Protein AF-A0A7S0FRG3-F1 (afdb_monomer_lite)

Sequence (211 aa):
ASLVAPQEPLQPSKGQHAHVGFLAKTIDIAVRGYGPFLPFVLFAVQYWYLPYEKLAKQGRIRKSPELPEWCNYCNCWYRFALLLWILMMLARLVLFLAFREYHYYFSDHIFLITSLLGMIIMKLWLPHLVHSEHHADVDIGSSLTIAVGWALVLMLLIESWVTAKYYHTAEADFTAWLCGSLLFGGMGLCFVWRMEPPATDDALLANEQVP

pLDDT: mean 86.87, std 12.06, range [49.91, 98.0]

Secondary structure (DSSP, 8-state):
----PPPPP----TT------HHHHHHHHHHHHHGGGHHHHHHHHHHHHS-HHHHHHTTSS-SS----GGGGGG-SHHHHHHHHHHHHHHHHHHHHHHHGGGTTTS-HHHHHHHHHHHHHHHHHHHHHHHHHT-SS---HHHHHHHHHHHHHHHHHHHHHHHHHHHTS-HHHHHHHHHHHIIIIIHHHHHHHHHHSPPPHHHHHHHHHT--

Radius of gyration: 21.77 Å; chains: 1; bounding box: 68×42×74 Å

Organism: NCBI:txid73915

Structure (mmCIF, N/CA/C/O backbone):
data_AF-A0A7S0FRG3-F1
#
_entry.id   AF-A0A7S0FRG3-F1
#
loop_
_atom_site.group_PDB
_atom_site.id
_atom_site.type_symbol
_atom_site.label_atom_id
_atom_site.label_alt_id
_atom_site.label_comp_id
_atom_site.label_asym_id
_atom_site.label_entity_id
_atom_site.label_seq_id
_atom_site.pdbx_PDB_ins_code
_atom_site.Cartn_x
_atom_site.Cartn_y
_atom_site.Cartn_z
_atom_site.occupancy
_atom_site.B_iso_or_equiv
_atom_site.auth_seq_id
_atom_site.auth_comp_id
_atom_site.auth_asym_id
_atom_site.auth_atom_id
_atom_site.pdbx_PDB_model_num
ATOM 1 N N . ALA A 1 1 ? 11.027 -7.401 -52.236 1.00 66.25 1 ALA A N 1
ATOM 2 C CA . ALA A 1 1 ? 10.729 -7.310 -50.796 1.00 66.25 1 ALA A CA 1
ATOM 3 C C . ALA A 1 1 ? 12.038 -7.019 -50.076 1.00 66.25 1 ALA A C 1
ATOM 5 O O . ALA A 1 1 ? 12.897 -7.891 -50.051 1.00 66.25 1 ALA A O 1
ATOM 6 N N . SER A 1 2 ? 12.253 -5.783 -49.615 1.00 60.81 2 SER A N 1
ATOM 7 C CA . SER A 1 2 ? 13.448 -5.454 -48.828 1.00 60.81 2 SER A CA 1
ATOM 8 C C . SER A 1 2 ? 13.307 -6.065 -47.443 1.00 60.81 2 SER A C 1
ATOM 10 O O . SER A 1 2 ? 12.374 -5.734 -46.716 1.00 60.81 2 SER A O 1
ATOM 12 N N . LEU A 1 3 ? 14.227 -6.964 -47.101 1.00 62.59 3 LEU A N 1
ATOM 13 C CA . LEU A 1 3 ? 14.427 -7.449 -45.742 1.00 62.59 3 LEU A CA 1
ATOM 14 C C . LEU A 1 3 ? 14.895 -6.260 -44.897 1.00 62.59 3 LEU A C 1
ATOM 16 O O . LEU A 1 3 ? 16.034 -5.816 -45.019 1.00 62.59 3 LEU A O 1
ATOM 20 N N . VAL A 1 4 ? 13.990 -5.704 -44.091 1.00 71.75 4 VAL A N 1
ATOM 21 C CA . VAL A 1 4 ? 14.348 -4.733 -43.056 1.00 71.75 4 VAL A CA 1
ATOM 22 C C . VAL A 1 4 ? 15.217 -5.486 -42.058 1.00 71.75 4 VAL A C 1
ATOM 24 O O . VAL A 1 4 ? 14.752 -6.431 -41.421 1.00 71.75 4 VAL A O 1
ATOM 27 N N . ALA A 1 5 ? 16.498 -5.127 -41.991 1.00 71.31 5 ALA A N 1
ATOM 28 C CA . ALA A 1 5 ? 17.412 -5.716 -41.027 1.00 71.31 5 ALA A CA 1
ATOM 29 C C . ALA A 1 5 ? 16.851 -5.494 -39.610 1.00 71.31 5 ALA A C 1
ATOM 31 O O . ALA A 1 5 ? 16.372 -4.389 -39.328 1.00 71.31 5 ALA A O 1
ATOM 32 N N . PRO A 1 6 ? 16.874 -6.513 -38.733 1.00 70.75 6 PRO A N 1
ATOM 33 C CA . PRO A 1 6 ? 16.457 -6.344 -37.350 1.00 70.75 6 PRO A CA 1
ATOM 34 C C . PRO A 1 6 ? 17.288 -5.214 -36.738 1.00 70.75 6 PRO A C 1
ATOM 36 O O . PRO A 1 6 ? 18.518 -5.278 -36.746 1.00 70.75 6 PRO A O 1
ATOM 39 N N . GLN A 1 7 ? 16.622 -4.151 -36.279 1.00 73.31 7 GLN A N 1
ATOM 40 C CA . GLN A 1 7 ? 17.299 -3.073 -35.569 1.00 73.31 7 GLN A CA 1
ATOM 41 C C . GLN A 1 7 ? 17.956 -3.682 -34.334 1.00 73.31 7 GLN A C 1
ATOM 43 O O . GLN A 1 7 ? 17.270 -4.288 -33.508 1.00 73.31 7 GLN A O 1
ATOM 48 N N . GLU A 1 8 ? 19.283 -3.559 -34.233 1.00 71.62 8 GLU A N 1
ATOM 49 C CA . GLU A 1 8 ? 19.979 -3.930 -33.008 1.00 71.62 8 GLU A CA 1
ATOM 50 C C . GLU A 1 8 ? 19.330 -3.163 -31.849 1.00 71.62 8 GLU A C 1
ATOM 52 O O . GLU A 1 8 ? 19.144 -1.944 -31.957 1.00 71.62 8 GLU A O 1
ATOM 57 N N . PRO A 1 9 ? 18.940 -3.852 -30.761 1.00 67.31 9 PRO A N 1
ATOM 58 C CA . PRO A 1 9 ? 18.366 -3.183 -29.609 1.00 67.31 9 PRO A CA 1
ATOM 59 C C . PRO A 1 9 ? 19.362 -2.124 -29.147 1.00 67.31 9 PRO A C 1
ATOM 61 O O . PRO A 1 9 ? 20.530 -2.449 -28.915 1.00 67.31 9 PRO A O 1
ATOM 64 N N . LEU A 1 10 ? 18.907 -0.866 -29.060 1.00 66.38 10 LEU A N 1
ATOM 65 C CA . LEU A 1 10 ? 19.704 0.255 -28.568 1.00 66.38 10 LEU A CA 1
ATOM 66 C C . LEU A 1 10 ? 20.398 -0.190 -27.280 1.00 66.38 10 LEU A C 1
ATOM 68 O O . LEU A 1 10 ? 19.750 -0.335 -26.241 1.00 66.38 10 LEU A O 1
ATOM 72 N N . GLN A 1 11 ? 21.707 -0.444 -27.346 1.00 62.94 11 GLN A N 1
ATOM 73 C CA . GLN A 1 11 ? 22.448 -0.743 -26.135 1.00 62.94 11 GLN A CA 1
ATOM 74 C C . GLN A 1 11 ? 22.405 0.518 -25.273 1.00 62.94 11 GLN A C 1
ATOM 76 O O . GLN A 1 11 ? 22.799 1.587 -25.754 1.00 62.94 11 GLN A O 1
ATOM 81 N N . PRO A 1 12 ? 21.923 0.432 -24.022 1.00 57.81 12 PRO A N 1
ATOM 82 C CA . PRO A 1 12 ? 21.923 1.580 -23.136 1.00 57.81 12 PRO A CA 1
ATOM 83 C C . PRO A 1 12 ? 23.360 2.093 -23.027 1.00 57.81 12 PRO A C 1
ATOM 85 O O . PRO A 1 12 ? 24.282 1.328 -22.736 1.00 57.81 12 PRO A O 1
ATOM 88 N N . SER A 1 13 ? 23.543 3.383 -23.327 1.00 56.72 13 SER A N 1
ATOM 89 C CA . SER A 1 13 ? 24.814 4.104 -23.226 1.00 56.72 13 SER A CA 1
ATOM 90 C C . SER A 1 13 ? 25.487 3.776 -21.891 1.00 56.72 13 SER A C 1
ATOM 92 O O . SER A 1 13 ? 25.087 4.263 -20.835 1.00 56.72 13 SER A O 1
ATOM 94 N N . LYS A 1 14 ? 26.513 2.920 -21.935 1.00 53.22 14 LYS A N 1
ATOM 95 C CA . LYS A 1 14 ? 27.201 2.337 -20.769 1.00 53.22 14 LYS A CA 1
ATOM 96 C C . LYS A 1 14 ? 27.952 3.345 -19.881 1.00 53.22 14 LYS A C 1
ATOM 98 O O . LYS A 1 14 ? 2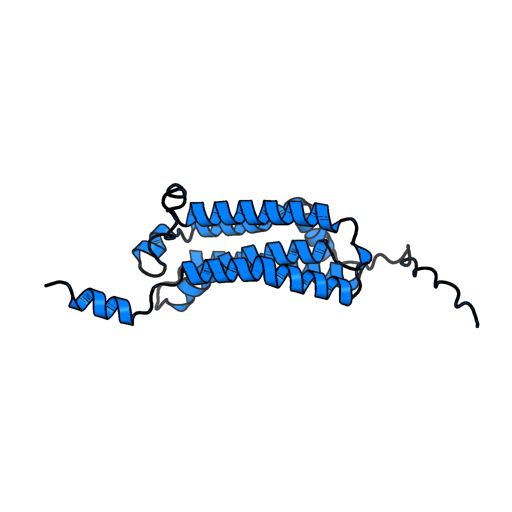8.678 2.925 -18.988 1.00 53.22 14 LYS A O 1
ATOM 103 N N . GLY A 1 15 ? 27.828 4.653 -20.108 1.00 50.44 15 GLY A N 1
ATOM 104 C CA . GLY A 1 15 ? 28.718 5.654 -19.507 1.00 50.44 15 GLY A CA 1
ATOM 105 C C . GLY A 1 15 ? 28.054 6.827 -18.795 1.00 50.44 15 GLY A C 1
ATOM 106 O O . GLY A 1 15 ? 28.747 7.566 -18.105 1.00 50.44 15 GLY A O 1
ATOM 107 N N . GLN A 1 16 ? 26.741 7.020 -18.919 1.00 52.75 16 GLN A N 1
ATOM 108 C CA . GLN A 1 16 ? 26.047 8.107 -18.228 1.00 52.75 16 GLN A CA 1
ATOM 109 C C . GLN A 1 16 ? 25.095 7.527 -17.192 1.00 52.75 16 GLN A C 1
ATOM 111 O O . GLN A 1 16 ? 23.877 7.577 -17.336 1.00 52.75 16 GLN A O 1
ATOM 116 N N . HIS A 1 17 ? 25.663 7.004 -16.102 1.00 56.50 17 HIS A N 1
ATOM 117 C CA . HIS A 1 17 ? 24.923 7.014 -14.849 1.00 56.50 17 HIS A CA 1
ATOM 118 C C . HIS A 1 17 ? 24.622 8.483 -14.566 1.00 56.50 17 HIS A C 1
ATOM 120 O O . HIS A 1 17 ? 25.516 9.239 -14.182 1.00 56.50 17 HIS A O 1
ATOM 126 N N . ALA A 1 18 ? 23.387 8.904 -14.856 1.00 60.94 18 ALA A N 1
ATOM 127 C CA . ALA A 1 18 ? 22.894 10.212 -14.470 1.00 60.94 18 ALA A CA 1
ATOM 128 C C . ALA A 1 18 ? 23.333 10.445 -13.022 1.00 60.94 18 ALA A C 1
ATOM 130 O O . ALA A 1 18 ? 23.263 9.519 -12.213 1.00 60.94 18 ALA A O 1
ATOM 131 N N . HIS A 1 19 ? 23.850 11.632 -12.707 1.00 68.75 19 HIS A N 1
ATOM 132 C CA . HIS A 1 19 ? 24.195 12.001 -11.338 1.00 68.75 19 HIS A CA 1
ATOM 133 C C . HIS A 1 19 ? 22.896 12.021 -10.517 1.00 68.75 19 HIS A C 1
ATOM 135 O O . HIS A 1 19 ? 22.261 13.055 -10.326 1.00 68.75 19 HIS A O 1
ATOM 141 N N . VAL A 1 20 ? 22.444 10.843 -10.095 1.00 73.56 20 VAL A N 1
ATOM 142 C CA . VAL A 1 20 ? 21.305 10.665 -9.213 1.00 73.56 20 VAL A CA 1
ATOM 143 C C . VAL A 1 20 ? 21.761 11.256 -7.887 1.00 73.56 20 VAL A C 1
ATOM 145 O O . VAL A 1 20 ? 22.763 10.819 -7.316 1.00 73.56 20 VAL A O 1
ATOM 148 N N . GLY A 1 21 ? 21.095 12.327 -7.451 1.00 84.81 21 GLY A N 1
ATOM 149 C CA . GLY A 1 21 ? 21.460 13.031 -6.226 1.00 84.81 21 GLY A CA 1
ATOM 150 C C . GLY A 1 21 ? 21.573 12.066 -5.041 1.00 84.81 21 GLY A C 1
ATOM 151 O O . GLY A 1 21 ? 20.890 11.042 -4.994 1.00 84.81 21 GLY A O 1
ATOM 152 N N . PHE A 1 22 ? 22.424 12.399 -4.070 1.00 89.44 22 PHE A N 1
ATOM 153 C CA . PHE A 1 22 ? 22.701 11.570 -2.887 1.00 89.44 22 PHE A CA 1
ATOM 154 C C . PHE A 1 22 ? 21.431 11.031 -2.195 1.00 89.44 22 PHE A C 1
ATOM 156 O O . PHE A 1 22 ? 21.396 9.876 -1.765 1.00 89.44 22 PHE A O 1
ATOM 163 N N . LEU A 1 23 ? 20.371 11.846 -2.150 1.00 86.75 23 LEU A N 1
ATOM 164 C CA . LEU A 1 23 ? 19.075 11.466 -1.591 1.00 86.75 23 LEU A CA 1
ATOM 165 C C . LEU A 1 23 ? 18.442 10.280 -2.333 1.00 86.75 23 LEU A C 1
ATOM 167 O O . LEU A 1 23 ? 18.067 9.297 -1.705 1.00 86.75 23 LEU A O 1
ATOM 171 N N . ALA A 1 24 ? 18.370 10.339 -3.662 1.00 83.88 24 ALA A N 1
ATOM 172 C CA . ALA A 1 24 ? 17.760 9.282 -4.463 1.00 83.88 24 ALA A CA 1
ATOM 173 C C . ALA A 1 24 ? 18.589 7.986 -4.430 1.00 83.88 24 ALA A C 1
ATOM 175 O O . ALA A 1 24 ? 18.014 6.908 -4.379 1.00 83.88 24 ALA A O 1
ATOM 176 N N . LYS A 1 25 ? 19.923 8.073 -4.324 1.00 86.12 25 LYS A N 1
ATOM 177 C CA . LYS A 1 25 ? 20.772 6.891 -4.086 1.00 86.12 25 LYS A CA 1
ATOM 178 C C . LYS A 1 25 ? 20.497 6.239 -2.726 1.00 86.12 25 LYS A C 1
ATOM 180 O O . LYS A 1 25 ? 20.480 5.019 -2.617 1.00 86.12 25 LYS A O 1
ATOM 185 N N . THR A 1 26 ? 20.300 7.044 -1.683 1.00 90.19 26 THR A N 1
ATOM 186 C CA . THR A 1 26 ? 19.964 6.532 -0.344 1.00 90.19 26 THR A CA 1
ATOM 187 C C . THR A 1 26 ? 18.593 5.855 -0.340 1.00 90.19 26 THR A C 1
ATOM 189 O O . THR A 1 26 ? 18.449 4.781 0.241 1.00 90.19 26 THR A O 1
ATOM 192 N N . ILE A 1 27 ? 17.611 6.455 -1.022 1.00 88.75 27 ILE A N 1
ATOM 193 C CA . ILE A 1 27 ? 16.270 5.882 -1.199 1.00 88.75 27 ILE A CA 1
ATOM 194 C C . ILE A 1 27 ? 16.346 4.548 -1.948 1.00 88.75 27 ILE A C 1
ATOM 196 O O . ILE A 1 27 ? 15.822 3.564 -1.439 1.00 88.75 27 ILE A O 1
ATOM 200 N N . ASP A 1 28 ? 17.057 4.487 -3.075 1.00 85.38 28 ASP A N 1
ATOM 201 C CA . ASP A 1 28 ? 17.228 3.263 -3.873 1.00 85.38 28 ASP A CA 1
ATOM 202 C C . ASP A 1 28 ? 17.835 2.124 -3.034 1.00 85.38 28 ASP A C 1
ATOM 204 O O . ASP A 1 28 ? 17.300 1.018 -2.994 1.00 85.38 28 ASP A O 1
ATOM 208 N N . ILE A 1 29 ? 18.885 2.399 -2.250 1.00 88.31 29 ILE A N 1
ATOM 209 C CA . ILE A 1 29 ? 19.484 1.400 -1.346 1.00 88.31 29 ILE A CA 1
ATOM 210 C C . ILE A 1 29 ? 18.470 0.922 -0.295 1.00 88.31 29 ILE A C 1
ATOM 212 O O . ILE A 1 29 ? 18.368 -0.279 -0.031 1.00 88.31 29 ILE A O 1
ATOM 216 N N . ALA A 1 30 ? 17.718 1.846 0.307 1.00 88.62 30 ALA A N 1
ATOM 217 C CA . ALA A 1 30 ? 16.728 1.514 1.324 1.00 88.62 30 ALA A CA 1
ATOM 218 C C . ALA A 1 30 ? 15.572 0.682 0.746 1.00 88.62 30 ALA A C 1
ATOM 220 O O . ALA A 1 30 ? 15.189 -0.329 1.337 1.00 88.62 30 ALA A O 1
ATOM 221 N N . VAL A 1 31 ? 15.045 1.063 -0.420 1.00 87.25 31 VAL A N 1
ATOM 222 C CA . VAL A 1 31 ? 13.938 0.366 -1.085 1.00 87.25 31 VAL A CA 1
ATOM 223 C C . VAL A 1 31 ? 14.388 -0.991 -1.623 1.00 87.25 31 VAL A C 1
ATOM 225 O O . VAL A 1 31 ? 13.671 -1.974 -1.453 1.00 87.25 31 VAL A O 1
ATOM 228 N N . ARG A 1 32 ? 15.595 -1.115 -2.178 1.00 85.81 32 ARG A N 1
ATOM 229 C CA . ARG A 1 32 ? 16.113 -2.413 -2.637 1.00 85.81 32 ARG A CA 1
ATOM 230 C C . ARG A 1 32 ? 16.397 -3.376 -1.492 1.00 85.81 32 ARG A C 1
ATOM 232 O O . ARG A 1 32 ? 16.078 -4.556 -1.602 1.00 85.81 32 ARG A O 1
ATOM 239 N N . GLY A 1 33 ? 16.991 -2.891 -0.402 1.00 89.06 33 GLY A N 1
ATOM 240 C CA . GLY A 1 33 ? 17.350 -3.733 0.741 1.00 89.06 33 GLY A CA 1
ATOM 241 C C . GLY A 1 33 ? 16.154 -4.105 1.616 1.00 89.06 33 GLY A C 1
ATOM 242 O O . GLY A 1 33 ? 16.011 -5.255 2.025 1.00 89.06 33 GLY A O 1
ATOM 243 N N . TYR A 1 34 ? 15.278 -3.137 1.888 1.00 92.44 34 TYR A N 1
ATOM 244 C CA . TYR A 1 34 ? 14.214 -3.261 2.889 1.00 92.44 34 TYR A CA 1
ATOM 245 C C . TYR A 1 34 ? 12.806 -3.084 2.321 1.00 92.44 34 TYR A C 1
ATOM 247 O O . TYR A 1 34 ? 11.835 -3.168 3.072 1.00 92.44 34 TYR A O 1
ATOM 255 N N . GLY A 1 35 ? 12.660 -2.883 1.009 1.00 88.44 35 GLY A N 1
ATOM 256 C CA . GLY A 1 35 ? 11.386 -2.634 0.330 1.00 88.44 35 GLY A CA 1
ATOM 257 C C . GLY A 1 35 ? 10.245 -3.567 0.737 1.00 88.44 35 GLY A C 1
ATOM 258 O O . GLY A 1 35 ? 9.173 -3.072 1.086 1.00 88.44 35 GLY A O 1
ATOM 259 N N . PRO A 1 36 ? 10.445 -4.901 0.764 1.00 89.88 36 PRO A N 1
ATOM 260 C CA . PRO A 1 36 ? 9.413 -5.846 1.199 1.00 89.88 36 PRO A CA 1
ATOM 261 C C . PRO A 1 36 ? 8.916 -5.632 2.637 1.00 89.88 36 PRO A C 1
ATOM 263 O O . PRO A 1 36 ? 7.782 -5.989 2.947 1.00 89.88 36 PRO A O 1
ATOM 266 N N . PHE A 1 37 ? 9.737 -5.036 3.504 1.00 91.88 37 PHE A N 1
ATOM 267 C CA . PHE A 1 37 ? 9.428 -4.810 4.914 1.00 91.88 37 PHE A CA 1
ATOM 268 C C . PHE A 1 37 ? 8.824 -3.429 5.195 1.00 91.88 37 PHE A C 1
ATOM 270 O O . PHE A 1 37 ? 8.228 -3.239 6.253 1.00 91.88 37 PHE A O 1
ATOM 277 N N . LEU A 1 38 ? 8.916 -2.473 4.263 1.00 92.25 38 LEU A N 1
ATOM 278 C CA . LEU A 1 38 ? 8.430 -1.102 4.466 1.00 92.25 38 LEU A CA 1
ATOM 279 C C . LEU A 1 38 ? 6.964 -1.017 4.919 1.00 92.25 38 LEU A C 1
ATOM 281 O O . LEU A 1 38 ? 6.695 -0.287 5.876 1.00 92.25 38 LEU A O 1
ATOM 285 N N . PRO A 1 39 ? 6.007 -1.767 4.334 1.00 92.19 39 PRO A N 1
ATOM 286 C CA . PRO A 1 39 ? 4.628 -1.706 4.798 1.00 92.19 39 PRO A CA 1
ATOM 287 C C . PRO A 1 39 ? 4.500 -2.149 6.260 1.00 92.19 39 PRO A C 1
ATOM 289 O O . PRO A 1 39 ? 3.653 -1.632 6.985 1.00 92.19 39 PRO A O 1
ATOM 292 N N . PHE A 1 40 ? 5.331 -3.087 6.732 1.00 93.44 40 PHE A N 1
ATOM 293 C CA . PHE A 1 40 ? 5.239 -3.613 8.100 1.00 93.44 40 PHE A CA 1
ATOM 294 C C . PHE A 1 40 ? 5.578 -2.559 9.150 1.00 93.44 40 PHE A C 1
ATOM 296 O O . PHE A 1 40 ? 5.044 -2.620 10.254 1.00 93.44 40 PHE A O 1
ATOM 303 N N . VAL A 1 41 ? 6.378 -1.552 8.792 1.00 94.75 41 VAL A N 1
ATOM 304 C CA . VAL A 1 41 ? 6.602 -0.374 9.638 1.00 94.75 41 VAL A CA 1
ATOM 305 C C . VAL A 1 41 ? 5.291 0.383 9.846 1.00 94.75 41 VAL A C 1
ATOM 307 O O . VAL A 1 41 ? 4.933 0.695 10.978 1.00 94.75 41 VAL A O 1
ATOM 310 N N . LEU A 1 42 ? 4.527 0.620 8.776 1.00 95.62 42 LEU A N 1
ATOM 311 C CA . LEU A 1 42 ? 3.223 1.276 8.876 1.00 95.62 42 LEU A CA 1
ATOM 312 C C . LEU A 1 42 ? 2.211 0.413 9.639 1.00 95.62 42 LEU A C 1
ATOM 314 O O . LEU A 1 42 ? 1.457 0.929 10.460 1.00 95.62 42 LEU A O 1
ATOM 318 N N . PHE A 1 43 ? 2.221 -0.904 9.410 1.00 94.62 43 PHE A N 1
ATOM 319 C CA . PHE A 1 43 ? 1.387 -1.844 10.159 1.00 94.62 43 PHE A CA 1
ATOM 320 C C . PHE A 1 43 ? 1.679 -1.772 11.655 1.00 94.62 43 PHE A C 1
ATOM 322 O O . PHE A 1 43 ? 0.742 -1.712 12.447 1.00 94.62 43 PHE A O 1
ATOM 329 N N . ALA A 1 44 ? 2.960 -1.771 12.026 1.00 95.56 44 ALA A N 1
ATOM 330 C CA . ALA A 1 44 ? 3.408 -1.615 13.396 1.00 95.56 44 ALA A CA 1
ATOM 331 C C . ALA A 1 44 ? 2.869 -0.304 13.972 1.00 95.56 44 ALA A C 1
ATOM 333 O O . ALA A 1 44 ? 2.052 -0.338 14.887 1.00 95.56 44 ALA A O 1
ATOM 334 N N . VAL A 1 45 ? 3.240 0.842 13.396 1.00 95.75 45 VAL A N 1
ATOM 335 C CA . VAL A 1 45 ? 2.793 2.162 13.874 1.00 95.75 45 VAL A CA 1
ATOM 336 C C . VAL A 1 45 ? 1.273 2.183 14.076 1.00 95.75 45 VAL A C 1
ATOM 338 O O . VAL A 1 45 ? 0.802 2.495 15.167 1.00 95.75 45 VAL A O 1
ATOM 341 N N . GLN A 1 46 ? 0.497 1.730 13.092 1.00 95.31 46 GLN A N 1
ATOM 342 C CA . GLN A 1 46 ? -0.955 1.668 13.229 1.00 95.31 46 GLN A CA 1
ATOM 343 C C . GLN A 1 46 ? -1.416 0.717 14.344 1.00 95.31 46 GLN A C 1
ATOM 345 O O . GLN A 1 46 ? -2.337 1.053 15.074 1.00 95.31 46 GLN A O 1
ATOM 350 N N . TYR A 1 47 ? -0.807 -0.457 14.503 1.00 94.62 47 TYR A N 1
ATOM 351 C CA . TYR A 1 47 ? -1.168 -1.404 15.561 1.00 94.62 47 TYR A CA 1
ATOM 352 C C . TYR A 1 47 ? -0.985 -0.805 16.964 1.00 94.62 47 TYR A C 1
ATOM 354 O O . TYR A 1 47 ? -1.850 -0.983 17.820 1.00 9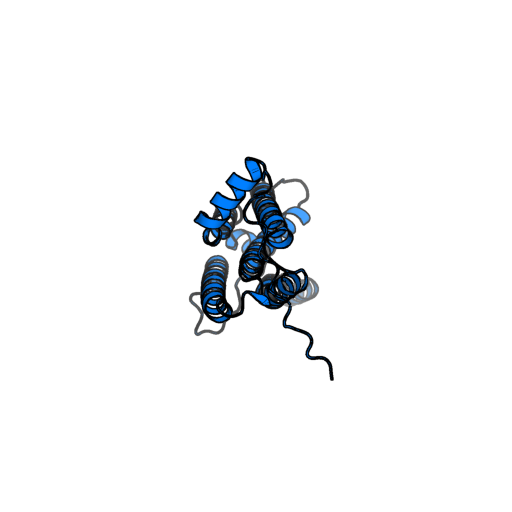4.62 47 TYR A O 1
ATOM 362 N N . TRP A 1 48 ? 0.109 -0.071 17.189 1.00 95.19 48 TRP A N 1
ATOM 363 C CA . TRP A 1 48 ? 0.395 0.557 18.483 1.00 95.19 48 TRP A CA 1
ATOM 364 C C . TRP A 1 48 ? -0.476 1.786 18.758 1.00 95.19 48 TRP A C 1
ATOM 366 O O . TRP A 1 48 ? -0.969 1.943 19.874 1.00 95.19 48 TRP A O 1
ATOM 376 N N . TYR A 1 49 ? -0.671 2.653 17.763 1.00 94.75 49 TYR A N 1
ATOM 377 C CA . TYR A 1 49 ? -1.353 3.934 17.962 1.00 94.75 49 TYR A CA 1
ATOM 378 C C . TYR A 1 49 ? -2.857 3.889 17.675 1.00 94.75 49 TYR A C 1
ATOM 380 O O . TYR A 1 49 ? -3.622 4.636 18.281 1.00 94.75 49 TYR A O 1
ATOM 388 N N . LEU A 1 50 ? -3.293 3.010 16.774 1.00 92.88 50 LEU A N 1
ATOM 389 C CA . LEU A 1 50 ? -4.661 2.948 16.266 1.00 92.88 50 LEU A CA 1
ATOM 390 C C . LEU A 1 50 ? -5.181 1.492 16.200 1.00 92.88 50 LEU A C 1
ATOM 392 O O . LEU A 1 50 ? -5.457 0.969 15.113 1.00 92.88 50 LEU A O 1
ATOM 396 N N . PRO A 1 51 ? -5.315 0.811 17.356 1.00 94.25 51 PRO A N 1
ATOM 397 C CA . PRO A 1 51 ? -5.741 -0.583 17.402 1.00 94.25 51 PRO A CA 1
ATOM 398 C C . PRO A 1 51 ? -7.179 -0.750 16.899 1.00 94.25 51 PRO A C 1
ATOM 400 O O . PRO A 1 51 ? -8.095 -0.024 17.302 1.00 94.25 51 PRO A O 1
ATOM 403 N N . TYR A 1 52 ? -7.388 -1.756 16.049 1.00 93.50 52 TYR A N 1
ATOM 404 C CA . TYR A 1 52 ? -8.679 -2.043 15.418 1.00 93.50 52 TYR A CA 1
ATOM 405 C C . TYR A 1 52 ? -9.794 -2.286 16.441 1.00 93.50 52 TYR A C 1
ATOM 407 O O . TYR A 1 52 ? -10.926 -1.863 16.238 1.00 93.50 52 TYR A O 1
ATOM 415 N N . GLU A 1 53 ? -9.485 -2.918 17.571 1.00 92.31 53 GLU A N 1
ATOM 416 C CA . GLU A 1 53 ? -10.447 -3.234 18.626 1.00 92.31 53 GLU A CA 1
ATOM 417 C C . GLU A 1 53 ? -11.030 -1.968 19.261 1.00 92.31 53 GLU A C 1
ATOM 419 O O . GLU A 1 53 ? -12.206 -1.942 19.626 1.00 92.31 53 GLU A O 1
ATOM 424 N N . LYS A 1 54 ? -10.221 -0.909 19.391 1.00 91.88 54 LYS A N 1
ATOM 425 C CA . LYS A 1 54 ? -10.677 0.384 19.915 1.00 91.88 54 LYS A CA 1
ATOM 426 C C . LYS A 1 54 ? -11.644 1.037 18.929 1.00 91.88 54 LYS A C 1
ATOM 428 O O . LYS A 1 54 ? -12.722 1.453 19.338 1.00 91.88 54 LYS A O 1
ATOM 433 N N . LEU A 1 55 ? -11.296 1.046 17.643 1.00 92.00 55 LEU A N 1
ATOM 434 C CA . LEU A 1 55 ? -12.137 1.615 16.586 1.00 92.00 55 LEU A CA 1
ATOM 435 C C . LEU A 1 55 ? -13.455 0.856 16.408 1.00 92.00 55 LEU A C 1
ATOM 437 O O . LEU A 1 55 ? -14.510 1.467 16.261 1.00 92.00 55 LEU A O 1
ATOM 441 N N . ALA A 1 56 ? -13.409 -0.473 16.494 1.00 92.50 56 ALA A N 1
ATOM 442 C CA . ALA A 1 56 ? -14.587 -1.330 16.453 1.00 92.50 56 ALA A CA 1
ATOM 443 C C . ALA A 1 56 ? -15.527 -1.078 17.643 1.00 92.50 56 ALA A C 1
ATOM 445 O O . ALA A 1 56 ? -16.742 -1.003 17.472 1.00 92.50 56 ALA A O 1
ATOM 446 N N . LYS A 1 57 ? -14.982 -0.904 18.857 1.00 90.69 57 LYS A N 1
ATOM 447 C CA . LYS A 1 57 ? -15.771 -0.545 20.052 1.00 90.69 57 LYS A CA 1
ATOM 448 C C . LYS A 1 57 ? -16.420 0.833 19.938 1.00 90.69 57 LYS A C 1
ATOM 450 O O . LYS A 1 57 ? -17.498 1.031 20.481 1.00 90.69 57 LYS A O 1
ATOM 455 N N . GLN A 1 58 ? -15.772 1.758 19.236 1.00 90.00 58 GLN A N 1
ATOM 456 C CA . GLN A 1 58 ? -16.299 3.092 18.943 1.00 90.00 58 GLN A CA 1
ATOM 457 C C . GLN A 1 58 ? -17.323 3.097 17.797 1.00 90.00 58 GLN A C 1
ATOM 459 O O . GLN A 1 58 ? -17.869 4.151 17.494 1.00 90.00 58 GLN A O 1
ATOM 464 N N . GLY A 1 59 ? -17.573 1.954 17.147 1.00 89.50 59 GLY A N 1
ATOM 465 C CA . GLY A 1 59 ? -18.504 1.859 16.022 1.00 89.50 59 GLY A CA 1
ATOM 466 C C . GLY A 1 59 ? -17.996 2.489 14.722 1.00 89.50 59 GLY A C 1
ATOM 467 O O . GLY A 1 59 ? -18.772 2.623 13.786 1.00 89.50 59 GLY A O 1
ATOM 468 N N . ARG A 1 60 ? -16.706 2.848 14.638 1.00 89.25 60 ARG A N 1
ATOM 469 C CA . ARG A 1 60 ? -16.103 3.451 13.431 1.00 89.25 60 ARG A CA 1
ATOM 470 C C . ARG A 1 60 ? -15.820 2.437 12.328 1.00 89.25 60 ARG A C 1
ATOM 472 O O . ARG A 1 60 ? -15.708 2.785 11.161 1.00 89.25 60 ARG A O 1
ATOM 479 N N . ILE A 1 61 ? -15.675 1.173 12.712 1.00 93.62 61 ILE A N 1
ATOM 480 C CA . ILE A 1 61 ? -15.541 0.032 11.805 1.00 93.62 61 ILE A CA 1
ATOM 481 C C . ILE A 1 61 ? -16.416 -1.114 12.309 1.00 93.62 61 ILE A C 1
ATOM 483 O O . ILE A 1 61 ? -16.784 -1.155 13.488 1.00 93.62 61 ILE A O 1
ATOM 487 N N . ARG A 1 62 ? -16.708 -2.089 11.443 1.00 92.62 62 ARG A N 1
ATOM 488 C CA . ARG A 1 62 ? -17.415 -3.315 11.853 1.00 92.62 62 ARG A CA 1
ATOM 489 C C . ARG A 1 62 ? -16.680 -4.043 12.982 1.00 92.62 62 ARG A C 1
ATOM 491 O O . ARG A 1 62 ? -15.454 -4.016 13.066 1.00 92.62 62 ARG A O 1
ATOM 498 N N . LYS A 1 63 ? -17.418 -4.758 13.838 1.00 90.00 63 LYS A N 1
ATOM 499 C CA . LYS A 1 63 ? -16.847 -5.427 15.026 1.00 90.00 63 LYS A CA 1
ATOM 500 C C . LYS A 1 63 ? -15.860 -6.549 14.694 1.00 90.00 63 LYS A C 1
ATOM 502 O O . LYS A 1 63 ? -14.896 -6.748 15.428 1.00 90.00 63 LYS A O 1
ATOM 507 N N . SER A 1 64 ? -16.100 -7.278 13.612 1.00 88.69 64 SER A N 1
ATOM 508 C CA . SER A 1 64 ? -15.288 -8.417 13.191 1.00 88.69 64 SER A CA 1
ATOM 509 C C . SER A 1 64 ? -15.412 -8.596 11.677 1.00 88.69 64 SER A C 1
ATOM 511 O O . SER A 1 64 ? -16.469 -8.274 11.124 1.00 88.69 64 SER A O 1
ATOM 513 N N . PRO A 1 65 ? -14.369 -9.086 10.987 1.00 86.38 65 PRO A N 1
ATOM 514 C CA . PRO A 1 65 ? -14.532 -9.591 9.636 1.00 86.38 65 PRO A CA 1
ATOM 515 C C . PRO A 1 65 ? -15.408 -10.848 9.715 1.00 86.38 65 PRO A C 1
ATOM 517 O O . PRO A 1 65 ? -14.979 -11.871 10.235 1.00 86.38 65 PRO A O 1
ATOM 520 N N . GLU A 1 66 ? -16.643 -10.779 9.224 1.00 86.56 66 GLU A N 1
ATOM 521 C CA . GLU A 1 66 ? -17.522 -11.949 9.125 1.00 86.56 66 GLU A CA 1
ATOM 522 C C . GLU A 1 66 ? -16.868 -12.970 8.186 1.00 86.56 66 GLU A C 1
ATOM 524 O O . GLU A 1 66 ? -16.893 -12.805 6.970 1.00 86.56 66 GLU A O 1
ATOM 529 N N . LEU A 1 67 ? -16.190 -13.983 8.711 1.00 86.88 67 LEU A N 1
ATOM 530 C CA . LEU A 1 67 ? -15.523 -14.999 7.900 1.00 86.88 67 LEU A CA 1
ATOM 531 C C . LEU A 1 67 ? -16.256 -16.337 8.033 1.00 86.88 67 LEU A C 1
ATOM 533 O O . LEU A 1 67 ? -16.940 -16.562 9.032 1.00 86.88 67 LEU A O 1
ATOM 537 N N . PRO A 1 68 ? -16.135 -17.237 7.040 1.00 87.31 68 PRO A N 1
ATOM 538 C CA . PRO A 1 68 ? -16.648 -18.596 7.173 1.00 87.31 68 PRO A CA 1
ATOM 539 C C . PRO A 1 68 ? -16.102 -19.282 8.434 1.00 87.31 68 PRO A C 1
ATOM 541 O O . PRO A 1 68 ? -14.958 -19.035 8.816 1.00 87.31 68 PRO A O 1
ATOM 544 N N . GLU A 1 69 ? -16.865 -20.201 9.032 1.00 88.94 69 GLU A N 1
ATOM 545 C CA . GLU A 1 69 ? -16.519 -20.844 10.316 1.00 88.94 69 GLU A CA 1
ATOM 546 C C . GLU A 1 69 ? -15.136 -21.517 10.328 1.00 88.94 69 GLU A C 1
ATOM 548 O O . GLU A 1 69 ? -14.429 -21.498 11.338 1.00 88.94 69 GLU A O 1
ATOM 553 N N . TRP A 1 70 ? -14.694 -22.058 9.189 1.00 88.06 70 TRP A N 1
ATOM 554 C CA . TRP A 1 70 ? -13.362 -22.660 9.053 1.00 88.06 70 TRP A CA 1
ATOM 555 C C . TRP A 1 70 ? -12.215 -21.651 9.254 1.00 88.06 70 TRP A C 1
ATOM 557 O O . TRP A 1 70 ? -11.074 -22.050 9.482 1.00 88.06 70 TRP A O 1
ATOM 567 N N . CYS A 1 71 ? -12.503 -20.348 9.210 1.00 86.69 71 CYS A N 1
ATOM 568 C CA . CYS A 1 71 ? -11.553 -19.253 9.378 1.00 86.69 71 CYS A CA 1
ATOM 569 C C . CYS A 1 71 ? -11.740 -18.490 10.706 1.00 86.69 71 CYS A C 1
ATOM 571 O O . CYS A 1 71 ? -11.285 -17.355 10.835 1.00 86.69 71 CYS A O 1
ATOM 573 N N . ASN A 1 72 ? -12.351 -19.109 11.725 1.00 83.94 72 ASN A N 1
ATOM 574 C CA . ASN A 1 72 ? -12.607 -18.478 13.030 1.00 83.94 72 ASN A CA 1
ATOM 575 C C . ASN A 1 72 ? -11.361 -17.867 13.705 1.00 83.94 72 ASN A C 1
ATOM 577 O O . ASN A 1 72 ? -11.468 -16.906 14.470 1.00 83.94 72 ASN A O 1
ATOM 581 N N . TYR A 1 73 ? -10.158 -18.372 13.404 1.00 81.12 73 TYR A N 1
ATOM 582 C CA . TYR A 1 73 ? -8.900 -17.788 13.889 1.00 81.12 73 TYR A CA 1
ATOM 583 C C . TYR A 1 73 ? -8.710 -16.317 13.463 1.00 81.12 73 TYR A C 1
ATOM 585 O O . TYR A 1 73 ? -8.058 -15.541 14.172 1.00 81.12 73 TYR A O 1
ATOM 593 N N . CYS A 1 74 ? -9.309 -15.928 12.335 1.00 84.56 74 CYS A N 1
ATOM 594 C CA . CYS A 1 74 ? -9.206 -14.612 11.713 1.00 84.56 74 CYS A CA 1
ATOM 595 C C . CYS A 1 74 ? -10.332 -13.647 12.113 1.00 84.56 74 CYS A C 1
ATOM 597 O O . CYS A 1 74 ? -10.388 -12.549 11.570 1.00 84.56 74 CYS A O 1
ATOM 599 N N . ASN A 1 75 ? -11.167 -13.986 13.102 1.00 86.00 75 ASN A N 1
ATOM 600 C CA . ASN A 1 75 ? -12.248 -13.110 13.585 1.00 86.00 75 ASN A CA 1
ATOM 601 C C . ASN A 1 75 ? -11.747 -11.816 14.270 1.00 86.00 75 ASN A C 1
ATOM 603 O O . ASN A 1 75 ? -12.550 -10.983 14.694 1.00 86.00 75 ASN A O 1
ATOM 607 N N . CYS A 1 76 ? -10.429 -11.608 14.366 1.00 90.62 76 CYS A N 1
ATOM 608 C CA . CYS A 1 76 ? -9.814 -10.351 14.790 1.00 90.62 76 CYS A CA 1
ATOM 609 C C . CYS A 1 76 ? -9.260 -9.588 13.579 1.00 90.62 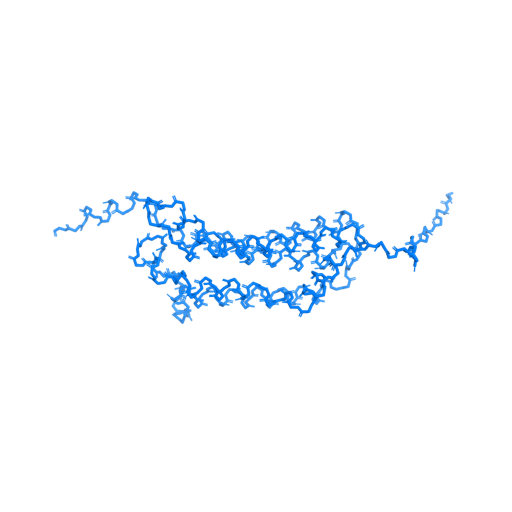76 CYS A C 1
ATOM 611 O O . CYS A 1 76 ? -8.448 -10.127 12.823 1.00 90.62 76 CYS A O 1
ATOM 613 N N . TRP A 1 77 ? -9.604 -8.304 13.451 1.00 92.06 77 TRP A N 1
ATOM 614 C CA . TRP A 1 77 ? -9.170 -7.453 12.335 1.00 92.06 77 TRP A CA 1
ATOM 615 C C . TRP A 1 77 ? -7.657 -7.405 12.135 1.00 92.06 77 TRP A C 1
ATOM 617 O O . TRP A 1 77 ? -7.196 -7.490 10.999 1.00 92.06 77 TRP A O 1
ATOM 627 N N . TYR A 1 78 ? -6.868 -7.315 13.211 1.00 92.00 78 TYR A N 1
ATOM 628 C CA . TYR A 1 78 ? -5.411 -7.276 13.077 1.00 92.00 78 TYR A CA 1
ATOM 629 C C . TYR A 1 78 ? -4.851 -8.586 12.497 1.00 92.00 78 TYR A C 1
ATOM 631 O O . TYR A 1 78 ? -3.933 -8.543 11.680 1.00 92.00 78 TYR A O 1
ATOM 639 N N . ARG A 1 79 ? -5.423 -9.744 12.868 1.00 92.94 79 ARG A N 1
ATOM 640 C CA . ARG A 1 79 ? -5.024 -11.062 12.342 1.00 92.94 79 ARG A CA 1
ATOM 641 C C . ARG A 1 79 ? -5.428 -11.209 10.890 1.00 92.94 79 ARG A C 1
ATOM 643 O O . ARG A 1 79 ? -4.614 -11.644 10.087 1.00 92.94 79 ARG A O 1
ATOM 650 N N . PHE A 1 80 ? -6.654 -10.808 10.558 1.00 92.81 80 PHE A N 1
ATOM 651 C CA . PHE A 1 80 ? -7.138 -10.813 9.184 1.00 92.81 80 PHE A CA 1
ATOM 652 C C . PHE A 1 80 ? -6.278 -9.914 8.287 1.00 92.81 80 PHE A C 1
ATOM 654 O O . PHE A 1 80 ? -5.818 -10.356 7.238 1.00 92.81 80 PHE A O 1
ATOM 661 N N . ALA A 1 81 ? -5.971 -8.693 8.736 1.00 92.94 81 ALA A N 1
ATOM 662 C CA . ALA A 1 81 ? -5.085 -7.781 8.022 1.00 92.94 81 ALA A CA 1
ATOM 663 C C . ALA A 1 81 ? -3.672 -8.365 7.859 1.00 92.94 81 ALA A C 1
ATOM 665 O O . ALA A 1 81 ? -3.106 -8.287 6.773 1.00 92.94 81 ALA A O 1
ATOM 666 N N . LEU A 1 82 ? -3.107 -8.971 8.910 1.00 92.25 82 LEU A N 1
ATOM 667 C CA . LEU A 1 82 ? -1.787 -9.603 8.852 1.00 92.25 82 LEU A CA 1
ATOM 668 C C . LEU A 1 82 ? -1.768 -10.802 7.892 1.00 92.25 82 LEU A C 1
ATOM 670 O O . LEU A 1 82 ? -0.843 -10.928 7.094 1.00 92.25 82 LEU A O 1
ATOM 674 N N . LEU A 1 83 ? -2.792 -11.657 7.933 1.00 92.25 83 LEU A N 1
ATOM 675 C CA . LEU A 1 83 ? -2.924 -12.790 7.022 1.00 92.25 83 LEU A CA 1
ATOM 676 C C . LEU A 1 83 ? -3.044 -12.313 5.574 1.00 92.25 83 LEU A C 1
ATOM 678 O O . LEU A 1 83 ? -2.315 -12.800 4.716 1.00 92.25 83 LEU A O 1
ATOM 682 N N . LEU A 1 84 ? -3.907 -11.327 5.309 1.00 91.81 84 LEU A N 1
ATOM 683 C CA . LEU A 1 84 ? -4.049 -10.726 3.984 1.00 91.81 84 LEU A CA 1
ATOM 684 C C . LEU A 1 84 ? -2.709 -10.175 3.482 1.00 91.81 84 LEU A C 1
ATOM 686 O O . LEU A 1 84 ? -2.357 -10.374 2.327 1.00 91.81 84 LEU A O 1
ATOM 690 N N . TRP A 1 85 ? -1.921 -9.547 4.353 1.00 92.75 85 TRP A N 1
ATOM 691 C CA . TRP A 1 85 ? -0.597 -9.030 4.011 1.00 92.75 85 TRP A CA 1
ATO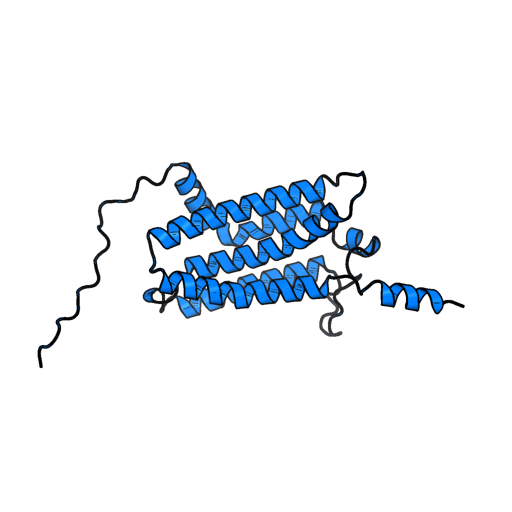M 692 C C . TRP A 1 85 ? 0.414 -10.118 3.676 1.00 92.75 85 TRP A C 1
ATOM 694 O O . TRP A 1 85 ? 1.159 -9.983 2.707 1.00 92.75 85 TRP A O 1
ATOM 704 N N . ILE A 1 86 ? 0.433 -11.202 4.452 1.00 92.00 86 ILE A N 1
ATOM 705 C CA . ILE A 1 86 ? 1.265 -12.371 4.159 1.00 92.00 86 ILE A CA 1
ATOM 706 C C . ILE A 1 86 ? 0.853 -12.966 2.809 1.00 92.00 86 ILE A C 1
ATOM 708 O O . ILE A 1 86 ? 1.713 -13.229 1.974 1.00 92.00 86 ILE A O 1
ATOM 712 N N . LEU A 1 87 ? -0.450 -13.106 2.550 1.00 92.69 87 LEU A N 1
ATOM 713 C CA . LEU A 1 87 ? -0.960 -13.594 1.268 1.00 92.69 87 LEU A CA 1
ATOM 714 C C . LEU A 1 87 ? -0.577 -12.668 0.107 1.00 92.69 87 LEU A C 1
ATOM 716 O O . LEU A 1 87 ? -0.125 -13.159 -0.922 1.00 92.69 87 LEU A O 1
ATOM 720 N N . MET A 1 88 ? -0.674 -11.345 0.272 1.00 92.19 88 MET A N 1
ATOM 721 C CA . MET A 1 88 ? -0.226 -10.372 -0.732 1.00 92.19 88 MET A CA 1
ATOM 722 C C . MET A 1 88 ? 1.286 -10.462 -0.977 1.00 92.19 88 MET A C 1
ATOM 724 O O . MET A 1 88 ? 1.712 -10.409 -2.128 1.00 92.19 88 MET A O 1
ATOM 728 N N . MET A 1 89 ? 2.099 -10.646 0.070 1.00 91.81 89 MET A N 1
ATOM 729 C CA . MET A 1 89 ? 3.549 -10.841 -0.056 1.00 91.81 89 MET A CA 1
ATOM 730 C C . MET A 1 89 ? 3.879 -12.137 -0.809 1.00 91.81 89 MET A C 1
ATOM 732 O O . MET A 1 89 ? 4.734 -12.134 -1.694 1.00 91.81 89 MET A O 1
ATOM 736 N N . LEU A 1 90 ? 3.199 -13.239 -0.488 1.00 93.19 90 LEU A N 1
ATOM 737 C CA . LEU A 1 90 ? 3.391 -14.519 -1.168 1.00 93.19 90 LEU A CA 1
ATOM 738 C C . LEU A 1 90 ? 2.938 -14.445 -2.627 1.00 93.19 90 LEU A C 1
ATOM 740 O O . LEU A 1 90 ? 3.683 -14.855 -3.512 1.00 93.19 90 LEU A O 1
ATOM 744 N N . ALA A 1 91 ? 1.763 -13.868 -2.893 1.00 92.50 91 ALA A N 1
ATOM 745 C CA . ALA A 1 91 ? 1.268 -13.646 -4.248 1.00 92.50 91 ALA A CA 1
ATOM 746 C C . ALA A 1 91 ? 2.255 -12.794 -5.054 1.00 92.50 91 ALA A C 1
ATOM 748 O O . ALA A 1 91 ? 2.614 -13.152 -6.171 1.00 92.50 91 ALA A O 1
ATOM 749 N N . ARG A 1 92 ? 2.775 -11.716 -4.458 1.00 91.88 92 ARG A N 1
ATOM 750 C CA . ARG A 1 92 ? 3.828 -10.884 -5.044 1.00 91.88 92 ARG A CA 1
ATOM 751 C C . ARG A 1 92 ? 5.073 -11.704 -5.400 1.00 91.88 92 ARG A C 1
ATOM 753 O O . ARG A 1 92 ? 5.582 -11.554 -6.506 1.00 91.88 92 ARG A O 1
ATOM 760 N N . LEU A 1 93 ? 5.562 -12.558 -4.497 1.00 91.69 93 LEU A N 1
ATOM 761 C CA . LEU A 1 93 ? 6.738 -13.402 -4.742 1.00 91.69 93 LEU A CA 1
ATOM 762 C C . LEU A 1 93 ? 6.496 -14.404 -5.879 1.00 91.69 93 LEU A C 1
ATOM 764 O O . LEU A 1 93 ? 7.337 -14.543 -6.762 1.00 91.69 93 LEU A O 1
ATOM 768 N N . VAL A 1 94 ? 5.343 -15.075 -5.879 1.00 94.19 94 VAL A N 1
ATOM 769 C CA . VAL A 1 94 ? 4.973 -16.043 -6.921 1.00 94.19 94 VAL A CA 1
ATOM 770 C C . VAL A 1 94 ? 4.870 -15.360 -8.284 1.00 94.19 94 VAL A C 1
ATOM 772 O O . VAL A 1 94 ? 5.444 -15.846 -9.256 1.00 94.19 94 VAL A O 1
ATOM 775 N N . LEU A 1 95 ? 4.197 -14.209 -8.357 1.00 91.81 95 LEU A N 1
ATOM 776 C CA . LEU A 1 95 ? 4.050 -13.453 -9.601 1.00 91.81 95 LEU A CA 1
ATOM 777 C C . LEU A 1 95 ? 5.391 -12.900 -10.088 1.00 91.81 95 LEU A C 1
ATOM 779 O O . LEU A 1 95 ? 5.666 -12.964 -11.279 1.00 91.81 95 LEU A O 1
ATOM 783 N N . PHE A 1 96 ? 6.259 -12.433 -9.189 1.00 90.19 96 PHE A N 1
ATOM 784 C CA . PHE A 1 96 ? 7.621 -12.032 -9.547 1.00 90.19 96 PHE A CA 1
ATOM 785 C C . PHE A 1 96 ? 8.394 -13.175 -10.212 1.00 90.19 96 PHE A C 1
ATOM 787 O O . PHE A 1 96 ? 8.982 -12.988 -11.274 1.00 90.19 96 PHE A O 1
ATOM 794 N N . LEU A 1 97 ? 8.366 -14.369 -9.612 1.00 93.44 97 LEU A N 1
ATOM 795 C CA . LEU A 1 97 ? 9.040 -15.539 -10.173 1.00 93.44 97 LEU A CA 1
ATOM 796 C C . LEU A 1 97 ? 8.458 -15.933 -11.537 1.00 93.44 97 LEU A C 1
ATOM 798 O O . LEU A 1 97 ? 9.222 -16.292 -12.428 1.00 93.44 97 LEU A O 1
ATOM 802 N N . ALA A 1 98 ? 7.140 -15.817 -11.714 1.00 92.56 98 ALA A N 1
ATOM 803 C CA . ALA A 1 98 ? 6.466 -16.124 -12.973 1.00 92.56 98 ALA A CA 1
ATOM 804 C C . ALA A 1 98 ? 6.755 -15.097 -14.085 1.00 92.56 98 ALA A C 1
ATOM 806 O O . ALA A 1 98 ? 6.928 -15.473 -15.242 1.00 92.56 98 ALA A O 1
ATOM 807 N N . PHE A 1 99 ? 6.826 -13.805 -13.752 1.00 89.19 99 PHE A N 1
ATOM 808 C CA . PHE A 1 99 ? 7.007 -12.731 -14.734 1.00 89.19 99 PHE A CA 1
ATOM 809 C C . PHE A 1 99 ? 8.465 -12.366 -15.013 1.00 89.19 99 PHE A C 1
ATOM 811 O O . PHE A 1 99 ? 8.720 -11.623 -15.960 1.00 89.19 99 PHE A O 1
ATOM 818 N N . ARG A 1 100 ? 9.432 -12.908 -14.258 1.00 89.56 100 ARG A N 1
ATOM 819 C CA . ARG A 1 100 ? 10.864 -12.596 -14.419 1.00 89.56 100 ARG A CA 1
ATOM 820 C C . ARG A 1 100 ? 11.368 -12.768 -15.858 1.00 89.56 100 ARG A C 1
ATOM 822 O O . ARG A 1 100 ? 12.253 -12.041 -16.301 1.00 89.56 100 ARG A O 1
ATOM 829 N N . GLU A 1 101 ? 10.815 -13.724 -16.598 1.00 91.44 101 GLU A N 1
ATOM 830 C CA . GLU A 1 101 ? 11.211 -14.000 -17.9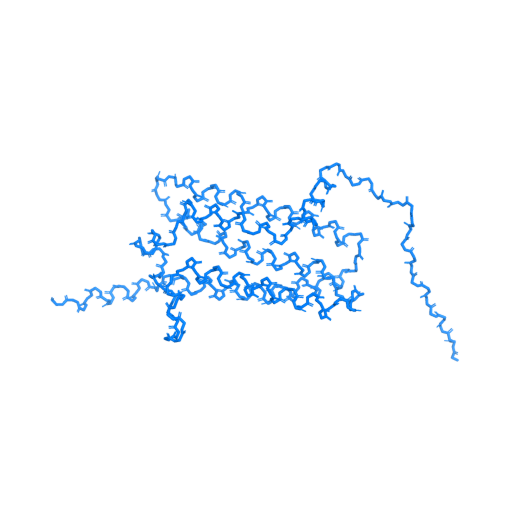85 1.00 91.44 101 GLU A CA 1
ATOM 831 C C . GLU A 1 101 ? 10.687 -12.952 -18.987 1.00 91.44 101 GLU A C 1
ATOM 833 O O . GLU A 1 101 ? 11.283 -12.770 -20.045 1.00 91.44 101 GLU A O 1
ATOM 838 N N . TYR A 1 102 ? 9.650 -12.188 -18.631 1.00 90.00 102 TYR A N 1
ATOM 839 C CA . TYR A 1 102 ? 8.947 -11.239 -19.507 1.00 90.00 102 TYR A CA 1
ATOM 840 C C . TYR A 1 102 ? 9.330 -9.765 -19.269 1.00 90.00 102 TYR A C 1
ATOM 842 O O . TYR A 1 102 ? 8.591 -8.860 -19.660 1.00 90.00 102 TYR A O 1
ATOM 850 N N . HIS A 1 103 ? 10.498 -9.510 -18.670 1.00 85.00 103 HIS A N 1
ATOM 851 C CA . HIS A 1 103 ? 10.979 -8.183 -18.242 1.00 85.00 103 HIS A CA 1
ATOM 852 C C . HIS A 1 103 ? 10.993 -7.090 -19.332 1.00 85.00 103 HIS A C 1
ATOM 854 O O . HIS A 1 103 ? 11.043 -5.903 -19.016 1.00 85.00 103 HIS A O 1
ATOM 860 N N . TYR A 1 104 ? 10.952 -7.464 -20.615 1.00 86.06 104 TYR A N 1
ATOM 861 C CA . TYR A 1 104 ? 10.914 -6.506 -21.723 1.00 86.06 104 TYR A CA 1
ATOM 862 C C . TYR A 1 104 ? 9.547 -5.823 -21.890 1.00 86.06 104 TYR A C 1
ATOM 864 O O . TYR A 1 104 ? 9.482 -4.643 -22.221 1.00 86.06 104 TYR A O 1
ATOM 872 N N . TYR A 1 105 ? 8.455 -6.552 -21.641 1.00 90.88 105 TYR A N 1
ATOM 873 C CA . TYR A 1 105 ? 7.079 -6.057 -21.810 1.00 90.88 105 TYR A CA 1
ATOM 874 C C . TYR A 1 105 ? 6.394 -5.744 -20.482 1.00 90.88 105 TYR A C 1
ATOM 876 O O . TYR A 1 105 ? 5.282 -5.220 -20.461 1.00 90.88 105 TYR A O 1
ATOM 884 N N . PHE A 1 106 ? 7.035 -6.096 -19.372 1.00 93.38 106 PHE A N 1
ATOM 885 C CA . PHE A 1 106 ? 6.452 -5.994 -18.051 1.00 93.38 106 PHE A CA 1
ATOM 886 C C . PHE A 1 106 ? 7.515 -5.573 -17.042 1.00 93.38 106 PHE A C 1
ATOM 888 O O . PHE A 1 106 ? 8.457 -6.317 -16.772 1.00 93.38 106 PHE A O 1
ATOM 895 N N . SER A 1 107 ? 7.350 -4.374 -16.487 1.00 95.12 107 SER A N 1
ATOM 896 C CA . SER A 1 107 ? 8.230 -3.835 -15.451 1.00 95.12 107 SER A CA 1
ATOM 897 C C . SER A 1 107 ? 7.951 -4.535 -14.118 1.00 95.12 107 SER A C 1
ATOM 899 O O . SER A 1 107 ? 7.009 -4.203 -13.393 1.00 95.12 107 SER A O 1
ATOM 901 N N . ASP A 1 108 ? 8.761 -5.543 -13.795 1.00 93.56 108 ASP A N 1
ATOM 902 C CA . ASP A 1 108 ? 8.678 -6.279 -12.535 1.00 93.56 108 ASP A CA 1
ATOM 903 C C . ASP A 1 108 ? 8.820 -5.324 -11.346 1.00 93.56 108 ASP A C 1
ATOM 905 O O . ASP A 1 108 ? 8.025 -5.378 -10.411 1.00 93.56 108 ASP A O 1
ATOM 909 N N . HIS A 1 109 ? 9.752 -4.375 -11.410 1.00 92.94 109 HIS A N 1
ATOM 910 C CA . HIS A 1 109 ? 9.969 -3.414 -10.337 1.00 92.94 109 HIS A CA 1
ATOM 911 C C . HIS A 1 109 ? 8.734 -2.521 -10.090 1.00 92.94 109 HIS A C 1
ATOM 913 O O . HIS A 1 109 ? 8.277 -2.419 -8.947 1.00 92.94 109 HIS A O 1
ATOM 919 N N . ILE A 1 110 ? 8.115 -1.946 -11.129 1.00 95.62 110 ILE A N 1
ATOM 920 C CA . ILE A 1 110 ? 6.887 -1.141 -10.969 1.00 95.62 110 ILE A CA 1
ATOM 921 C C . ILE A 1 110 ? 5.719 -1.994 -10.457 1.00 95.62 110 ILE A C 1
ATOM 923 O O . ILE A 1 110 ? 4.957 -1.552 -9.590 1.00 95.62 110 ILE A O 1
ATOM 927 N N . PHE A 1 111 ? 5.594 -3.241 -10.912 1.00 95.62 111 PHE A N 1
ATOM 928 C CA . PHE A 1 111 ? 4.594 -4.171 -10.386 1.00 95.62 111 PHE A CA 1
ATOM 929 C C . PHE A 1 111 ? 4.801 -4.456 -8.885 1.00 95.62 111 PHE A C 1
ATOM 931 O O . PHE A 1 111 ? 3.857 -4.453 -8.090 1.00 95.62 111 PHE A O 1
ATOM 938 N N . LEU A 1 112 ? 6.051 -4.636 -8.453 1.00 93.88 112 LEU A N 1
ATOM 939 C CA . LEU A 1 112 ? 6.377 -4.816 -7.040 1.00 93.88 112 LEU A CA 1
ATOM 940 C C . LEU A 1 112 ? 6.085 -3.549 -6.223 1.00 93.88 112 LEU A C 1
ATOM 942 O O . LEU A 1 112 ? 5.534 -3.660 -5.126 1.00 93.88 112 LEU A O 1
ATOM 946 N N . ILE A 1 113 ? 6.397 -2.355 -6.733 1.00 95.19 113 ILE A N 1
ATOM 947 C CA . ILE A 1 113 ? 6.104 -1.093 -6.037 1.00 95.19 113 ILE A CA 1
ATOM 948 C C . ILE A 1 113 ? 4.594 -0.862 -5.921 1.00 95.19 113 ILE A C 1
ATOM 950 O O . ILE A 1 113 ? 4.111 -0.500 -4.848 1.00 95.19 113 ILE A O 1
ATOM 954 N N . THR A 1 114 ? 3.820 -1.125 -6.974 1.00 95.81 114 THR A N 1
ATOM 955 C CA . THR A 1 114 ? 2.354 -0.989 -6.917 1.00 95.81 114 THR A CA 1
ATOM 956 C C . THR A 1 114 ? 1.718 -1.934 -5.902 1.00 95.81 114 THR A C 1
ATOM 958 O O . THR A 1 114 ? 0.790 -1.532 -5.201 1.00 95.81 114 THR A O 1
ATOM 961 N N . SER A 1 115 ? 2.267 -3.140 -5.717 1.00 95.62 115 SER A N 1
ATOM 962 C CA . SER A 1 115 ? 1.834 -4.033 -4.633 1.00 95.62 115 SER A CA 1
ATOM 963 C C . SER A 1 115 ? 2.054 -3.426 -3.238 1.00 95.62 115 SER A C 1
ATOM 965 O O . SER A 1 115 ? 1.166 -3.492 -2.386 1.00 95.62 115 SER A O 1
ATOM 967 N N . LEU A 1 116 ? 3.200 -2.764 -3.018 1.00 95.69 116 LEU A N 1
ATOM 968 C CA . LEU A 1 116 ? 3.516 -2.071 -1.765 1.00 95.69 116 LEU A CA 1
ATOM 969 C C . LEU A 1 116 ? 2.589 -0.872 -1.545 1.00 95.69 116 LEU A C 1
ATOM 971 O O . LEU A 1 116 ? 2.086 -0.683 -0.436 1.00 95.69 116 LEU A O 1
ATOM 975 N N . LEU A 1 117 ? 2.324 -0.095 -2.599 1.00 95.81 117 LEU A N 1
ATOM 976 C CA . LEU A 1 117 ? 1.377 1.018 -2.555 1.00 95.81 117 LEU A CA 1
ATOM 977 C C . LEU A 1 117 ? -0.028 0.543 -2.181 1.00 95.81 117 LEU A C 1
ATOM 979 O O . LEU A 1 117 ? -0.645 1.153 -1.314 1.00 95.81 117 LEU A O 1
ATOM 983 N N . GLY A 1 118 ? -0.509 -0.567 -2.750 1.00 94.62 118 GLY A N 1
ATOM 984 C CA . GLY A 1 118 ? -1.802 -1.151 -2.381 1.00 94.62 118 GLY A CA 1
ATOM 985 C C . GLY A 1 118 ? -1.895 -1.468 -0.884 1.00 94.62 118 GLY A C 1
ATOM 986 O O . GLY A 1 118 ? -2.860 -1.082 -0.224 1.00 94.62 118 GLY A O 1
ATOM 987 N N . MET A 1 119 ? -0.853 -2.087 -0.316 1.00 95.25 119 MET A N 1
ATOM 988 C CA . MET A 1 119 ? -0.781 -2.374 1.125 1.00 95.25 119 MET A CA 1
ATOM 989 C C . MET A 1 119 ? -0.770 -1.094 1.977 1.00 95.25 119 MET A C 1
ATOM 991 O O . MET A 1 119 ? -1.452 -1.032 3.002 1.00 95.25 119 MET A O 1
ATOM 995 N N . ILE A 1 120 ? -0.022 -0.067 1.559 1.00 95.94 120 ILE A N 1
ATOM 996 C CA . ILE A 1 120 ? 0.076 1.216 2.272 1.00 95.94 120 ILE A CA 1
ATOM 997 C C . ILE A 1 120 ? -1.247 1.988 2.217 1.00 95.94 120 ILE A C 1
ATOM 999 O O . ILE A 1 120 ? -1.716 2.442 3.257 1.00 95.94 120 ILE A O 1
ATOM 1003 N N . ILE A 1 121 ? -1.879 2.101 1.045 1.00 94.56 121 ILE A N 1
ATOM 1004 C CA . ILE A 1 121 ? -3.164 2.800 0.861 1.00 94.56 121 ILE A CA 1
ATOM 1005 C C . ILE A 1 121 ? -4.249 2.156 1.726 1.00 94.56 121 ILE A C 1
ATOM 1007 O O . ILE A 1 121 ? -4.982 2.852 2.428 1.00 94.56 121 ILE A O 1
ATOM 1011 N N . MET A 1 122 ? -4.295 0.823 1.750 1.00 93.50 122 MET A N 1
ATOM 1012 C CA . MET A 1 122 ? -5.228 0.067 2.582 1.00 93.50 122 MET A CA 1
ATOM 1013 C C . MET A 1 122 ? -5.087 0.393 4.079 1.00 93.50 122 MET A C 1
ATOM 1015 O O . MET A 1 122 ? -6.075 0.394 4.813 1.00 93.50 122 MET A O 1
ATOM 1019 N N . LYS A 1 123 ? -3.867 0.691 4.544 1.00 94.31 123 LYS A N 1
ATOM 1020 C CA . LYS A 1 123 ? -3.608 1.118 5.927 1.00 94.31 123 LYS A CA 1
ATOM 1021 C C . LYS A 1 123 ? -3.869 2.596 6.150 1.00 94.31 123 LYS A C 1
ATOM 1023 O O . LYS A 1 123 ? -4.394 2.939 7.197 1.00 94.31 123 LYS A O 1
ATOM 1028 N N . LEU A 1 124 ? -3.554 3.449 5.177 1.00 95.88 124 LEU A N 1
ATOM 1029 C CA . LEU A 1 124 ? -3.797 4.891 5.234 1.00 95.88 124 LEU A CA 1
ATOM 1030 C C . LEU A 1 124 ? -5.284 5.245 5.293 1.00 95.88 124 LEU A C 1
ATOM 1032 O O . LEU A 1 124 ? -5.631 6.262 5.885 1.00 95.88 124 LEU A O 1
ATOM 1036 N N . TRP A 1 125 ? -6.162 4.415 4.730 1.00 95.38 125 TRP A N 1
ATOM 1037 C CA . TRP A 1 125 ? -7.604 4.657 4.764 1.00 95.38 125 TRP A CA 1
ATOM 1038 C C . TRP A 1 125 ? -8.152 4.815 6.193 1.00 95.38 125 TRP A C 1
ATOM 1040 O O . TRP A 1 125 ? -8.866 5.771 6.479 1.00 95.38 125 TRP A O 1
ATOM 1050 N N . LEU A 1 126 ? -7.764 3.925 7.112 1.00 94.00 126 LEU A N 1
ATOM 1051 C CA . LEU A 1 126 ? -8.289 3.897 8.481 1.00 94.00 126 LEU A CA 1
ATOM 1052 C C . LEU A 1 126 ? -7.964 5.151 9.320 1.00 94.00 126 LEU A C 1
ATOM 1054 O O . LEU A 1 126 ? -8.884 5.710 9.915 1.00 94.00 126 LEU A O 1
ATOM 1058 N N . PRO A 1 127 ? -6.705 5.624 9.412 1.00 95.12 127 PRO A N 1
ATOM 1059 C CA . PRO A 1 127 ? -6.405 6.853 10.123 1.00 95.12 127 PRO A CA 1
ATOM 1060 C C . PRO A 1 127 ? -7.002 8.077 9.422 1.00 95.12 127 PRO A C 1
ATOM 1062 O O . PRO A 1 127 ? -7.372 9.003 10.129 1.00 95.12 127 PRO A O 1
ATOM 1065 N N . HIS A 1 128 ? -7.160 8.089 8.089 1.00 95.19 128 HIS A N 1
ATOM 1066 C CA . HIS A 1 128 ? -7.873 9.174 7.393 1.00 95.19 128 HIS A CA 1
ATOM 1067 C C . HIS A 1 128 ? -9.354 9.222 7.765 1.00 95.19 128 HIS A C 1
ATOM 1069 O O . HIS A 1 128 ? -9.858 10.301 8.065 1.00 95.19 128 HIS A O 1
ATOM 1075 N N . LEU A 1 129 ? -10.024 8.066 7.825 1.00 92.12 129 LEU A N 1
ATOM 1076 C CA . LEU A 1 129 ? -11.401 7.961 8.312 1.00 92.12 129 LEU A CA 1
ATOM 1077 C C . LEU A 1 129 ? -11.509 8.545 9.729 1.00 92.12 129 LEU A C 1
ATOM 1079 O O . LEU A 1 129 ? -12.255 9.491 9.966 1.00 92.12 129 LEU A O 1
ATOM 1083 N N . VAL A 1 130 ? -10.667 8.057 10.642 1.00 91.00 130 VAL A N 1
ATOM 1084 C CA . VAL A 1 130 ? -10.610 8.508 12.042 1.00 91.00 130 VAL A CA 1
ATOM 1085 C C . VAL A 1 130 ? -10.311 10.003 12.172 1.00 91.00 130 VAL A C 1
ATOM 1087 O O . VAL A 1 130 ? -10.876 10.660 13.045 1.00 91.00 130 VAL A O 1
ATOM 1090 N N . HIS A 1 131 ? -9.430 10.533 11.325 1.00 91.44 131 HIS A N 1
ATOM 1091 C CA . HIS A 1 131 ? -9.057 11.943 11.323 1.00 91.44 131 HIS A CA 1
ATOM 1092 C C . HIS A 1 131 ? -10.193 12.834 10.806 1.00 91.44 131 HIS A C 1
ATOM 1094 O O . HIS A 1 131 ? -10.405 13.920 11.338 1.00 91.44 131 HIS A O 1
ATOM 1100 N N . SER A 1 132 ? -10.948 12.371 9.804 1.00 89.56 132 SER A N 1
ATOM 1101 C CA . SER A 1 132 ? -12.054 13.127 9.202 1.00 89.56 132 SER A CA 1
ATOM 1102 C C . SER A 1 132 ? -13.276 13.274 10.115 1.00 89.56 132 SER A C 1
ATOM 1104 O O . SER A 1 132 ? -13.995 14.264 10.023 1.00 89.56 132 SER A O 1
ATOM 1106 N N . GLU A 1 133 ? -13.490 12.324 11.028 1.00 82.88 133 GLU A N 1
ATOM 1107 C CA . GLU A 1 133 ? -14.655 12.289 11.920 1.00 82.88 133 GLU A CA 1
ATOM 1108 C C . GLU A 1 133 ? -14.491 13.140 13.196 1.00 82.88 133 GLU A C 1
ATOM 1110 O O . GLU A 1 133 ? -15.448 13.279 13.963 1.00 82.88 133 GLU A O 1
ATOM 1115 N N . HIS A 1 134 ? -13.304 13.703 13.480 1.00 68.12 134 HIS A N 1
ATOM 1116 C CA . HIS A 1 134 ? -13.046 14.338 14.777 1.00 68.12 134 HIS A CA 1
ATOM 1117 C C . HIS A 1 134 ? -13.239 15.858 14.837 1.00 68.12 134 HIS A C 1
ATOM 1119 O O . HIS A 1 134 ? -12.438 16.661 14.363 1.00 68.12 134 HIS A O 1
ATOM 1125 N N . HIS A 1 135 ? -14.271 16.217 15.603 1.00 55.91 135 HIS A N 1
ATOM 1126 C CA . HIS A 1 135 ? -14.375 17.434 16.391 1.00 55.91 135 HIS A CA 1
ATOM 1127 C C . HIS A 1 135 ? -13.425 17.366 17.615 1.00 55.91 135 HIS A C 1
ATOM 1129 O O . HIS A 1 135 ? -13.540 16.478 18.456 1.00 55.91 135 HIS A O 1
ATOM 1135 N N . ALA A 1 136 ? -12.516 18.340 17.706 1.00 49.91 136 ALA A N 1
ATOM 1136 C CA . ALA A 1 136 ? -11.737 18.800 18.870 1.00 49.91 136 ALA A CA 1
ATOM 1137 C C . ALA A 1 136 ? -10.551 17.971 19.426 1.00 49.91 136 ALA A C 1
ATOM 1139 O O . ALA A 1 136 ? -9.529 18.594 19.714 1.00 49.91 136 ALA A O 1
ATOM 1140 N N . ASP A 1 137 ? -10.596 16.639 19.533 1.00 57.56 137 ASP A N 1
ATOM 1141 C CA . ASP A 1 137 ? -9.457 15.877 20.089 1.00 57.56 137 ASP A CA 1
ATOM 1142 C C . ASP A 1 137 ? -8.566 15.301 18.978 1.00 57.56 137 ASP A C 1
ATOM 1144 O O . ASP A 1 137 ? -8.867 14.281 18.355 1.00 57.56 137 ASP A O 1
ATOM 1148 N N . VAL A 1 138 ? -7.448 15.983 18.706 1.00 60.69 138 VAL A N 1
ATOM 1149 C CA . VAL A 1 138 ? -6.450 15.564 17.712 1.00 60.69 138 VAL A CA 1
ATOM 1150 C C . VAL A 1 138 ? -5.802 14.252 18.163 1.00 60.69 138 VAL A C 1
ATOM 1152 O O . VAL A 1 138 ? -4.908 14.244 19.010 1.00 60.69 138 VAL A O 1
ATOM 1155 N N . ASP A 1 139 ? -6.225 13.131 17.574 1.00 84.44 139 ASP A N 1
ATOM 1156 C CA . ASP A 1 139 ? -5.586 11.835 17.796 1.00 84.44 139 ASP A CA 1
ATOM 1157 C C . ASP A 1 139 ? -4.204 11.837 17.124 1.00 84.44 139 ASP A C 1
ATOM 1159 O O . ASP A 1 139 ? -4.070 11.576 15.923 1.00 84.44 139 ASP A O 1
ATOM 1163 N N . ILE A 1 140 ? -3.167 12.152 17.909 1.00 89.75 140 ILE A N 1
ATOM 1164 C CA . ILE A 1 140 ? -1.750 12.152 17.504 1.00 89.75 140 ILE A CA 1
ATOM 1165 C C . ILE A 1 140 ? -1.384 10.846 16.783 1.00 89.75 140 ILE A C 1
ATOM 1167 O O . ILE A 1 140 ? -0.582 10.866 15.849 1.00 89.75 140 ILE A O 1
ATOM 1171 N N . GLY A 1 141 ? -1.999 9.723 17.170 1.00 90.94 141 GLY A N 1
ATOM 1172 C CA . GLY A 1 141 ? -1.789 8.426 16.543 1.00 90.94 141 GLY A CA 1
ATOM 1173 C C . GLY A 1 141 ? -2.215 8.385 15.076 1.00 90.94 141 GLY A C 1
ATOM 1174 O O . GLY A 1 141 ? -1.480 7.866 14.231 1.00 90.94 141 GLY A O 1
ATOM 1175 N N . SER A 1 142 ? -3.368 8.979 14.754 1.00 93.25 142 SER A N 1
ATOM 1176 C CA . SER A 1 142 ? -3.862 9.082 13.375 1.00 93.25 142 SER A CA 1
ATOM 1177 C C . SER A 1 142 ? -2.930 9.942 12.517 1.00 93.25 142 SER A C 1
ATOM 1179 O O . SER A 1 142 ? -2.462 9.482 11.475 1.00 93.25 142 SER A O 1
ATOM 1181 N N . SER A 1 143 ? -2.559 11.130 13.004 1.00 93.81 143 SER A N 1
ATOM 1182 C CA . SER A 1 143 ? -1.673 12.067 12.308 1.00 93.81 143 SER A CA 1
ATOM 1183 C C . SER A 1 143 ? -0.286 11.476 12.064 1.00 93.81 143 SER A C 1
ATOM 1185 O O . SER A 1 143 ? 0.248 11.591 10.962 1.00 93.81 143 SER A O 1
ATOM 1187 N N . LEU A 1 144 ? 0.286 10.794 13.064 1.00 94.88 144 LEU A N 1
ATOM 1188 C CA . LEU A 1 144 ? 1.570 10.108 12.927 1.00 94.88 144 LEU A CA 1
ATOM 1189 C C . LEU A 1 144 ? 1.494 8.992 11.878 1.00 94.88 144 LEU A C 1
ATOM 1191 O O . LEU A 1 144 ? 2.368 8.895 11.019 1.00 94.88 144 LEU A O 1
ATOM 1195 N N . THR A 1 145 ? 0.438 8.177 11.910 1.00 95.81 145 THR A N 1
ATOM 1196 C CA . THR A 1 145 ? 0.245 7.086 10.943 1.00 95.81 145 THR A CA 1
ATOM 1197 C C . THR A 1 145 ? 0.071 7.629 9.519 1.00 95.81 145 THR A C 1
ATOM 1199 O O . THR A 1 145 ? 0.677 7.101 8.586 1.00 95.81 145 THR A O 1
ATOM 1202 N N . ILE A 1 146 ? -0.689 8.718 9.345 1.00 96.69 146 ILE A N 1
ATOM 1203 C CA . ILE A 1 146 ? -0.859 9.419 8.061 1.00 96.69 146 ILE A CA 1
ATOM 1204 C C . ILE A 1 146 ? 0.484 9.953 7.559 1.00 96.69 146 ILE A C 1
ATOM 1206 O O . ILE A 1 146 ? 0.841 9.717 6.404 1.00 96.69 146 ILE A O 1
ATOM 1210 N N . ALA A 1 147 ? 1.248 10.632 8.418 1.00 96.75 147 ALA A N 1
ATOM 1211 C CA . ALA A 1 147 ? 2.545 11.197 8.061 1.00 96.75 147 ALA A CA 1
ATOM 1212 C C . ALA A 1 147 ? 3.542 10.111 7.625 1.00 96.75 147 ALA A C 1
ATOM 1214 O O . ALA A 1 147 ? 4.162 10.234 6.568 1.00 96.75 147 ALA A O 1
ATOM 1215 N N . VAL A 1 148 ? 3.652 9.018 8.391 1.00 96.81 148 VAL A N 1
ATOM 1216 C CA . VAL A 1 148 ? 4.515 7.875 8.048 1.00 96.81 148 VAL A CA 1
ATOM 1217 C C . VAL A 1 148 ? 4.068 7.231 6.736 1.00 96.81 148 VAL A C 1
ATOM 1219 O O . VAL A 1 148 ? 4.900 6.972 5.868 1.00 96.81 148 VAL A O 1
ATOM 1222 N N . GLY A 1 149 ? 2.766 7.000 6.551 1.00 97.19 149 GLY A N 1
ATOM 1223 C CA . GLY A 1 149 ? 2.252 6.389 5.328 1.00 97.19 149 GLY A CA 1
ATOM 1224 C C . GLY A 1 149 ? 2.511 7.244 4.085 1.00 97.19 149 GLY A C 1
ATOM 1225 O O . GLY A 1 149 ? 2.991 6.717 3.084 1.00 97.19 149 GLY A O 1
ATOM 1226 N N . TRP A 1 150 ? 2.291 8.561 4.144 1.00 98.00 150 TRP A N 1
ATOM 1227 C CA . TRP A 1 150 ? 2.596 9.461 3.024 1.00 98.00 150 TRP A CA 1
ATOM 1228 C C . TRP A 1 150 ? 4.093 9.588 2.740 1.00 98.00 150 TRP A C 1
ATOM 1230 O O . TRP A 1 150 ? 4.478 9.658 1.573 1.00 98.00 150 TRP A O 1
ATOM 1240 N N . ALA A 1 151 ? 4.945 9.562 3.768 1.00 96.31 151 ALA A N 1
ATOM 1241 C CA . ALA A 1 151 ? 6.392 9.520 3.574 1.00 96.31 151 ALA A CA 1
ATOM 1242 C C . ALA A 1 151 ? 6.821 8.255 2.808 1.00 96.31 151 ALA A C 1
ATOM 1244 O O . ALA A 1 151 ? 7.620 8.340 1.874 1.00 96.31 151 ALA A O 1
ATOM 1245 N N . LEU A 1 152 ? 6.239 7.094 3.140 1.00 96.25 152 LEU A N 1
ATOM 1246 C CA . LEU A 1 152 ? 6.469 5.847 2.403 1.00 96.25 152 LEU A CA 1
ATOM 1247 C C . LEU A 1 152 ? 5.950 5.926 0.960 1.00 96.25 152 LEU A C 1
ATOM 1249 O O . LEU A 1 152 ? 6.658 5.509 0.047 1.00 96.25 152 LEU A O 1
ATOM 1253 N N . VAL A 1 153 ? 4.758 6.493 0.734 1.00 96.75 153 VAL A N 1
ATOM 1254 C CA . VAL A 1 153 ? 4.221 6.714 -0.622 1.00 96.75 153 VAL A CA 1
ATOM 1255 C C . VAL A 1 153 ? 5.175 7.581 -1.443 1.00 96.75 153 VAL A C 1
ATOM 1257 O O . VAL A 1 153 ? 5.534 7.197 -2.551 1.00 96.75 153 VAL A O 1
ATOM 1260 N N . LEU A 1 154 ? 5.638 8.711 -0.901 1.00 96.00 154 LEU A N 1
ATOM 1261 C CA . LEU A 1 154 ? 6.553 9.609 -1.605 1.00 96.00 154 LEU A CA 1
ATOM 1262 C C . LEU A 1 154 ? 7.873 8.913 -1.962 1.00 96.00 154 LEU A C 1
ATOM 1264 O O . LEU A 1 154 ? 8.353 9.046 -3.086 1.00 96.00 154 LEU A O 1
ATOM 1268 N N . MET A 1 155 ? 8.432 8.134 -1.035 1.00 94.31 155 MET A N 1
ATOM 1269 C CA . MET A 1 155 ? 9.646 7.355 -1.275 1.00 94.31 155 MET A CA 1
ATOM 1270 C C . MET A 1 155 ? 9.461 6.346 -2.421 1.00 94.31 155 MET A C 1
ATOM 1272 O O . MET A 1 155 ? 10.311 6.259 -3.305 1.00 94.31 155 MET A O 1
ATOM 1276 N N . LEU A 1 156 ? 8.329 5.633 -2.451 1.00 95.06 156 LEU A N 1
ATOM 1277 C CA . LEU A 1 156 ? 7.997 4.682 -3.518 1.00 95.06 156 LEU A CA 1
ATOM 1278 C C . LEU A 1 156 ? 7.723 5.368 -4.865 1.00 95.06 156 LEU A C 1
ATOM 1280 O O . LEU A 1 156 ? 8.064 4.814 -5.910 1.00 95.06 156 LEU A O 1
ATOM 1284 N N . LEU A 1 157 ? 7.138 6.569 -4.864 1.00 95.38 157 LEU A N 1
ATOM 1285 C CA . LEU A 1 157 ? 6.928 7.360 -6.079 1.00 95.38 157 LEU A CA 1
ATOM 1286 C C . LEU A 1 157 ? 8.251 7.850 -6.675 1.00 95.38 157 LEU A C 1
ATOM 1288 O O . LEU A 1 157 ? 8.417 7.799 -7.891 1.00 95.38 157 LEU A O 1
ATOM 1292 N N . ILE A 1 158 ? 9.200 8.281 -5.837 1.00 93.44 158 ILE A N 1
ATOM 1293 C CA . ILE A 1 158 ? 10.548 8.661 -6.284 1.00 93.44 158 ILE A CA 1
ATOM 1294 C C . ILE A 1 158 ? 11.245 7.458 -6.926 1.00 93.44 158 ILE A C 1
ATOM 1296 O O . ILE A 1 158 ? 11.757 7.582 -8.037 1.00 93.44 158 ILE A O 1
ATOM 1300 N N . GLU A 1 159 ? 11.213 6.294 -6.274 1.00 92.75 159 GLU A N 1
ATOM 1301 C CA . GLU A 1 159 ? 11.795 5.061 -6.819 1.00 92.75 159 GLU A CA 1
ATOM 1302 C C . GLU A 1 159 ? 11.133 4.653 -8.144 1.00 92.75 159 GLU A C 1
ATOM 1304 O O . GLU A 1 159 ? 11.814 4.327 -9.117 1.00 92.75 159 GLU A O 1
ATOM 1309 N N . SER A 1 160 ? 9.800 4.738 -8.215 1.00 94.75 160 SER A N 1
ATOM 1310 C CA . SER A 1 160 ? 9.041 4.441 -9.436 1.00 94.75 160 SER A CA 1
ATOM 1311 C C . SER A 1 160 ? 9.417 5.385 -10.571 1.00 94.75 160 SER A C 1
ATOM 1313 O O . SER A 1 160 ? 9.587 4.952 -11.705 1.00 94.75 160 SER A O 1
ATOM 1315 N N . TRP A 1 161 ? 9.587 6.675 -10.276 1.00 94.44 161 TRP A N 1
ATOM 1316 C CA . TRP A 1 161 ? 9.986 7.667 -11.268 1.00 94.44 161 TRP A CA 1
ATOM 1317 C C . TRP A 1 161 ? 11.397 7.410 -11.805 1.00 94.44 161 TRP A C 1
ATOM 1319 O O . TRP A 1 161 ? 11.607 7.465 -13.016 1.00 94.44 161 TRP A O 1
ATOM 1329 N N . VAL A 1 162 ? 12.360 7.096 -10.929 1.00 91.44 162 VAL A N 1
ATOM 1330 C CA . VAL A 1 162 ? 13.719 6.712 -11.346 1.00 91.44 162 VAL A CA 1
ATOM 1331 C C . VAL A 1 162 ? 13.660 5.450 -12.208 1.00 91.44 162 VAL A C 1
ATOM 1333 O O . VAL A 1 162 ? 14.263 5.406 -13.280 1.00 91.44 162 VAL A O 1
ATOM 1336 N N . THR A 1 163 ? 12.888 4.453 -11.781 1.00 91.38 163 THR A N 1
ATOM 1337 C CA . THR A 1 163 ? 12.723 3.184 -12.496 1.00 91.38 163 THR A CA 1
ATOM 1338 C C . THR A 1 163 ? 12.165 3.401 -13.904 1.00 91.38 163 THR A C 1
ATOM 1340 O O . THR A 1 163 ? 12.790 3.000 -14.888 1.00 91.38 163 THR A O 1
ATOM 1343 N N . ALA A 1 164 ? 11.050 4.124 -14.006 1.00 93.50 164 ALA A N 1
ATOM 1344 C CA . ALA A 1 164 ? 10.380 4.394 -15.271 1.00 93.50 164 ALA A CA 1
ATOM 1345 C C . ALA A 1 164 ? 11.234 5.244 -16.222 1.00 93.50 164 ALA A C 1
ATOM 1347 O O . ALA A 1 164 ? 11.260 5.028 -17.428 1.00 93.50 164 ALA A O 1
ATOM 1348 N N . LYS A 1 165 ? 11.986 6.214 -15.687 1.00 92.06 165 LYS A N 1
ATOM 1349 C CA . LYS A 1 165 ? 12.806 7.104 -16.515 1.00 92.06 165 LYS A CA 1
ATOM 1350 C C . LYS A 1 165 ? 14.024 6.409 -17.128 1.00 92.06 165 LYS A C 1
ATOM 1352 O O . LYS A 1 165 ? 14.443 6.803 -18.216 1.00 92.06 165 LYS A O 1
ATOM 1357 N N . TYR A 1 166 ? 14.637 5.458 -16.420 1.00 89.25 166 TYR A N 1
ATOM 1358 C CA . TYR A 1 166 ? 15.958 4.939 -16.796 1.00 89.25 166 TYR A CA 1
ATOM 1359 C C . TYR A 1 166 ? 15.983 3.475 -17.243 1.00 89.25 166 TYR A C 1
ATOM 1361 O O . TYR A 1 166 ? 16.968 3.087 -17.870 1.00 89.25 166 TYR A O 1
ATOM 1369 N N . TYR A 1 167 ? 14.963 2.665 -16.940 1.00 88.25 167 TYR A N 1
ATOM 1370 C CA . TYR A 1 167 ? 15.064 1.208 -17.107 1.00 88.25 167 TYR A CA 1
ATOM 1371 C C . TYR A 1 167 ? 14.027 0.582 -18.041 1.00 88.25 167 TYR A C 1
ATOM 1373 O O . TYR A 1 167 ? 14.323 -0.455 -18.633 1.00 88.25 167 TYR A O 1
ATOM 1381 N N . HIS A 1 168 ? 12.852 1.189 -18.212 1.00 90.69 168 HIS A N 1
ATOM 1382 C CA . HIS A 1 168 ? 11.745 0.568 -18.939 1.00 90.69 168 HIS A CA 1
ATOM 1383 C C . HIS A 1 168 ? 11.102 1.505 -19.962 1.00 90.69 168 HIS A C 1
ATOM 1385 O O . HIS A 1 168 ? 11.339 2.713 -19.993 1.00 90.69 168 HIS A O 1
ATOM 1391 N N . THR A 1 169 ? 10.319 0.912 -20.862 1.00 93.56 169 THR A N 1
ATOM 1392 C CA . THR A 1 169 ? 9.463 1.650 -21.787 1.00 93.56 169 THR A CA 1
ATOM 1393 C C . THR A 1 169 ? 8.161 2.037 -21.088 1.00 93.56 169 THR A C 1
ATOM 1395 O O . THR A 1 169 ? 7.673 1.321 -20.211 1.00 93.56 169 THR A O 1
ATOM 1398 N N . ALA A 1 170 ? 7.542 3.132 -21.539 1.00 94.94 170 ALA A N 1
ATOM 1399 C CA . ALA A 1 170 ? 6.261 3.589 -20.998 1.00 94.94 170 ALA A CA 1
ATOM 1400 C C . ALA A 1 170 ? 5.164 2.509 -21.076 1.00 94.94 170 ALA A C 1
ATOM 1402 O O . ALA A 1 170 ? 4.332 2.410 -20.180 1.00 94.94 170 ALA A O 1
ATOM 1403 N N . GLU A 1 171 ? 5.179 1.677 -22.123 1.00 95.25 171 GLU A N 1
ATOM 1404 C CA . GLU A 1 171 ? 4.235 0.565 -22.291 1.00 95.25 171 GLU A CA 1
ATOM 1405 C C . GLU A 1 171 ? 4.420 -0.519 -21.219 1.00 95.25 171 GLU A C 1
ATOM 1407 O O . GLU A 1 171 ? 3.437 -0.967 -20.619 1.00 95.25 171 GLU A O 1
ATOM 1412 N N . ALA A 1 172 ? 5.668 -0.912 -20.941 1.00 94.25 172 ALA A N 1
ATOM 1413 C CA . ALA A 1 172 ? 5.979 -1.918 -19.929 1.00 94.25 172 ALA A CA 1
ATOM 1414 C C . ALA A 1 172 ? 5.632 -1.429 -18.516 1.00 94.25 172 ALA A C 1
ATOM 1416 O O . ALA A 1 172 ? 5.083 -2.190 -17.712 1.00 94.25 172 ALA A O 1
ATOM 1417 N N . ASP A 1 173 ? 5.897 -0.152 -18.228 1.00 96.06 173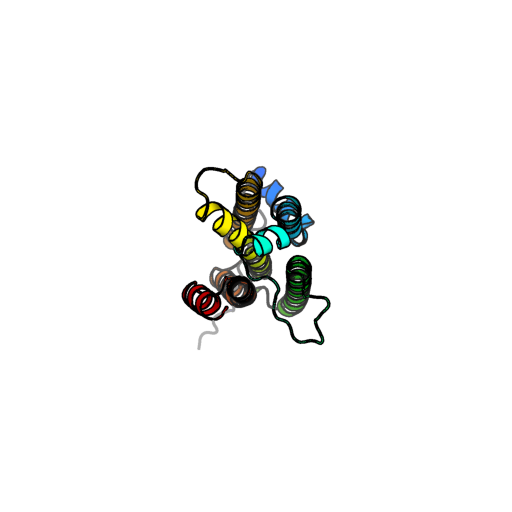 ASP A N 1
ATOM 1418 C CA . ASP A 1 173 ? 5.565 0.469 -16.945 1.00 96.06 173 ASP A CA 1
ATOM 1419 C C . ASP A 1 173 ? 4.057 0.626 -16.754 1.00 96.06 173 ASP A C 1
ATOM 1421 O O . ASP A 1 173 ? 3.538 0.314 -15.682 1.00 96.06 173 ASP A O 1
ATOM 1425 N N . PHE A 1 174 ? 3.331 1.059 -17.789 1.00 96.81 174 PHE A N 1
ATOM 1426 C CA . PHE A 1 174 ? 1.881 1.225 -17.712 1.00 96.81 174 PHE A CA 1
ATOM 1427 C C . PHE A 1 174 ? 1.169 -0.117 -17.538 1.00 96.81 174 PHE A C 1
ATOM 1429 O O . PHE A 1 174 ? 0.258 -0.230 -16.719 1.00 96.81 174 PHE A O 1
ATOM 1436 N N . THR A 1 175 ? 1.616 -1.151 -18.256 1.00 95.81 175 THR A N 1
ATOM 1437 C CA . THR A 1 175 ? 1.068 -2.508 -18.129 1.00 95.81 175 THR A CA 1
ATOM 1438 C C . THR A 1 175 ? 1.302 -3.060 -16.725 1.00 95.81 175 THR A C 1
ATOM 1440 O O . THR A 1 175 ? 0.369 -3.555 -16.090 1.00 95.81 175 THR A O 1
ATOM 1443 N N . ALA A 1 176 ? 2.521 -2.920 -16.197 1.00 96.12 176 ALA A N 1
ATOM 1444 C CA . ALA A 1 176 ? 2.845 -3.319 -14.831 1.00 96.12 176 ALA A CA 1
ATOM 1445 C C . ALA A 1 176 ? 2.022 -2.551 -13.788 1.00 96.12 176 ALA A C 1
ATOM 1447 O O . ALA A 1 176 ? 1.466 -3.159 -12.868 1.00 96.12 176 ALA A O 1
ATOM 1448 N N . TRP A 1 177 ? 1.900 -1.231 -13.952 1.00 96.81 177 TRP A N 1
ATOM 1449 C CA . TRP A 1 177 ? 1.112 -0.378 -13.069 1.00 96.81 177 TRP A CA 1
ATOM 1450 C C . TRP A 1 177 ? -0.369 -0.756 -13.074 1.00 96.81 177 TRP A C 1
ATOM 1452 O O . TRP A 1 177 ? -0.965 -0.888 -12.004 1.00 96.81 177 TRP A O 1
ATOM 1462 N N . LEU A 1 178 ? -0.961 -0.969 -14.250 1.00 97.00 178 LEU A N 1
ATOM 1463 C CA . LEU A 1 178 ? -2.366 -1.337 -14.396 1.00 97.00 178 LEU A CA 1
ATOM 1464 C C . LEU A 1 178 ? -2.646 -2.710 -13.777 1.00 97.00 178 LEU A C 1
ATOM 1466 O O . LEU A 1 178 ? -3.554 -2.834 -12.956 1.00 97.00 178 LEU A O 1
ATOM 1470 N N . CYS A 1 179 ? -1.841 -3.725 -14.107 1.00 95.88 179 CYS A N 1
ATOM 1471 C CA . CYS A 1 179 ? -1.977 -5.067 -13.540 1.00 95.88 179 CYS A CA 1
ATOM 1472 C C . CYS A 1 179 ? -1.825 -5.056 -12.013 1.00 95.88 179 CYS A C 1
ATOM 1474 O O . CYS A 1 179 ? -2.645 -5.640 -11.302 1.00 95.88 179 CYS A O 1
ATOM 1476 N N . GLY A 1 180 ? -0.810 -4.358 -11.498 1.00 95.69 180 GLY A N 1
ATOM 1477 C CA . GLY A 1 180 ? -0.595 -4.207 -10.061 1.00 95.69 180 GLY A CA 1
ATOM 1478 C C . GLY A 1 180 ? -1.743 -3.469 -9.369 1.00 95.69 180 GLY A C 1
ATOM 1479 O O . GLY A 1 180 ? -2.225 -3.911 -8.327 1.00 95.69 180 GLY A O 1
ATOM 1480 N N . SER A 1 181 ? -2.243 -2.389 -9.970 1.00 96.00 181 SER A N 1
ATOM 1481 C CA . SER A 1 181 ? -3.357 -1.602 -9.428 1.00 96.00 181 SER A CA 1
ATOM 1482 C C . SER A 1 181 ? -4.664 -2.392 -9.401 1.00 96.00 181 SER A C 1
ATOM 1484 O O . SER A 1 181 ? -5.365 -2.365 -8.394 1.00 96.00 181 SER A O 1
ATOM 1486 N N . LEU A 1 182 ? -4.985 -3.141 -10.458 1.00 96.19 182 LEU A N 1
ATOM 1487 C CA . LEU A 1 182 ? -6.185 -3.980 -10.488 1.00 96.19 182 LEU A CA 1
ATOM 1488 C C . LEU A 1 182 ? -6.111 -5.096 -9.441 1.00 96.19 182 LEU A C 1
ATOM 1490 O O . LEU A 1 182 ? -7.065 -5.300 -8.693 1.00 96.19 182 LEU A O 1
ATOM 1494 N N . LEU A 1 183 ? -4.970 -5.782 -9.347 1.00 95.25 183 LEU A N 1
ATOM 1495 C CA . LEU A 1 183 ? -4.805 -6.903 -8.427 1.00 95.25 183 LEU A CA 1
ATOM 1496 C C . LEU A 1 183 ? -4.756 -6.435 -6.965 1.00 95.25 183 LEU A C 1
ATOM 1498 O O . LEU A 1 183 ? -5.582 -6.834 -6.145 1.00 95.25 183 LEU A O 1
ATOM 1502 N N . PHE A 1 184 ? -3.793 -5.580 -6.621 1.00 94.38 184 PHE A N 1
ATOM 1503 C CA . PHE A 1 184 ? -3.548 -5.178 -5.235 1.00 94.38 184 PHE A CA 1
ATOM 1504 C C . PHE A 1 184 ? -4.458 -4.036 -4.784 1.00 94.38 184 PHE A C 1
ATOM 1506 O O . PHE A 1 184 ? -4.881 -4.020 -3.629 1.00 94.38 184 PHE A O 1
ATOM 1513 N N . GLY A 1 185 ? -4.809 -3.117 -5.685 1.00 92.81 185 GLY A N 1
ATOM 1514 C CA . GLY A 1 185 ? -5.809 -2.085 -5.414 1.00 92.81 185 GLY A CA 1
ATOM 1515 C C . GLY A 1 185 ? -7.209 -2.678 -5.273 1.00 92.81 185 GLY A C 1
ATOM 1516 O O . GLY A 1 185 ? -7.912 -2.320 -4.334 1.00 92.81 185 GLY A O 1
ATOM 1517 N N . GLY A 1 186 ? -7.582 -3.655 -6.108 1.00 93.62 186 GLY A N 1
ATOM 1518 C CA . GLY A 1 186 ? -8.839 -4.395 -5.960 1.00 93.62 186 GLY A CA 1
ATOM 1519 C C . GLY A 1 186 ? -8.947 -5.111 -4.609 1.00 93.62 186 GLY A C 1
ATOM 1520 O O . GLY A 1 186 ? -9.959 -4.984 -3.919 1.00 93.62 186 GLY A O 1
ATOM 1521 N N . MET A 1 187 ? -7.877 -5.789 -4.172 1.00 93.12 187 MET A N 1
ATOM 1522 C CA . MET A 1 187 ? -7.815 -6.377 -2.825 1.00 93.12 187 MET A CA 1
ATOM 1523 C C . MET A 1 187 ? -7.928 -5.319 -1.718 1.00 93.12 187 MET A C 1
ATOM 1525 O O . MET A 1 187 ? -8.650 -5.531 -0.744 1.00 93.12 187 MET A O 1
ATOM 1529 N N . GLY A 1 188 ? -7.261 -4.172 -1.876 1.00 92.44 188 GLY A N 1
ATOM 1530 C CA . GLY A 1 188 ? -7.348 -3.051 -0.940 1.00 92.44 188 GLY A CA 1
ATOM 1531 C C . GLY A 1 188 ? -8.765 -2.485 -0.822 1.00 92.44 188 GLY A C 1
ATOM 1532 O O . GLY A 1 188 ? -9.260 -2.299 0.287 1.00 92.44 188 GLY A O 1
ATOM 1533 N N . LEU A 1 189 ? -9.448 -2.284 -1.952 1.00 93.06 189 LEU A N 1
ATOM 1534 C CA . LEU A 1 189 ? -10.843 -1.840 -1.998 1.00 93.06 189 LEU A CA 1
ATOM 1535 C C . LEU A 1 189 ? -11.777 -2.854 -1.338 1.00 93.06 189 LEU A C 1
ATOM 1537 O O . LEU A 1 189 ? -12.613 -2.471 -0.525 1.00 93.06 189 LEU A O 1
ATOM 1541 N N . CYS A 1 190 ? -11.603 -4.147 -1.623 1.00 93.12 190 CYS A N 1
ATOM 1542 C CA . CYS A 1 190 ? -12.386 -5.203 -0.983 1.00 93.12 190 CYS A CA 1
ATOM 1543 C C . CYS A 1 190 ? -12.202 -5.206 0.543 1.00 93.12 190 CYS A C 1
ATOM 1545 O O . CYS A 1 190 ? -13.165 -5.411 1.282 1.00 93.12 190 CYS A O 1
ATOM 1547 N N . PHE A 1 191 ? -10.977 -4.981 1.026 1.00 92.62 191 PHE A N 1
ATOM 1548 C CA . PHE A 1 191 ? -10.687 -4.888 2.456 1.00 92.62 191 PHE A CA 1
ATOM 1549 C C . PHE A 1 191 ? -11.353 -3.665 3.098 1.00 92.62 191 PHE A C 1
ATOM 1551 O O . PHE A 1 191 ? -11.979 -3.797 4.148 1.00 92.62 191 PHE A O 1
ATOM 1558 N N . VAL A 1 192 ? -11.257 -2.498 2.454 1.00 92.62 192 VAL A N 1
ATOM 1559 C CA . VAL A 1 192 ? -11.897 -1.252 2.905 1.00 92.62 192 VAL A CA 1
ATOM 1560 C C . VAL A 1 192 ? -13.415 -1.404 2.968 1.00 92.62 192 VAL A C 1
ATOM 1562 O O . VAL A 1 192 ? -14.002 -1.176 4.023 1.00 92.62 192 VAL A O 1
ATOM 1565 N N . TRP A 1 193 ? -14.034 -1.888 1.891 1.00 92.62 193 TRP A N 1
ATOM 1566 C CA . TRP A 1 193 ? -15.478 -2.120 1.822 1.00 92.62 193 TRP A CA 1
ATOM 1567 C C . TRP A 1 193 ? -15.974 -3.069 2.922 1.00 92.62 193 TRP A C 1
ATOM 1569 O O . TRP A 1 193 ? -17.058 -2.901 3.473 1.00 92.62 193 TRP A O 1
ATOM 1579 N N . ARG A 1 194 ? -15.156 -4.058 3.302 1.00 91.75 194 ARG A N 1
ATOM 1580 C CA . ARG A 1 194 ? -15.497 -4.995 4.380 1.00 91.75 194 ARG A CA 1
ATOM 1581 C C . ARG A 1 194 ? -15.376 -4.388 5.780 1.00 91.75 194 ARG A C 1
ATOM 1583 O O . ARG A 1 194 ? -16.002 -4.905 6.703 1.00 91.75 194 ARG A O 1
ATOM 1590 N N . MET A 1 195 ? -14.569 -3.342 5.959 1.00 92.19 195 MET A N 1
ATOM 1591 C CA . MET A 1 195 ? -14.438 -2.621 7.232 1.00 92.19 195 MET A CA 1
ATOM 1592 C C . MET A 1 195 ? -15.502 -1.543 7.420 1.00 92.19 195 MET A C 1
ATOM 1594 O O . MET A 1 195 ? -15.812 -1.217 8.569 1.00 92.19 195 MET A O 1
ATOM 1598 N N . GLU A 1 196 ? -16.025 -0.999 6.320 1.00 91.12 196 GLU A N 1
ATOM 1599 C CA . GLU A 1 196 ? -16.994 0.091 6.325 1.00 91.12 196 GLU A CA 1
ATOM 1600 C C . GLU A 1 196 ? -18.210 -0.267 7.200 1.00 91.12 196 GLU A C 1
ATOM 1602 O O . GLU A 1 196 ? -18.772 -1.369 7.063 1.00 91.12 196 GLU A O 1
ATOM 1607 N N . PRO A 1 197 ? -18.584 0.602 8.161 1.00 84.50 197 PRO A N 1
ATOM 1608 C CA . PRO A 1 197 ? -19.743 0.355 9.005 1.00 84.50 197 PRO A CA 1
ATOM 1609 C C . PRO A 1 197 ? -21.009 0.246 8.135 1.00 84.50 197 PRO A C 1
ATOM 1611 O O . PRO A 1 197 ? -21.079 0.867 7.074 1.00 84.50 197 PRO A O 1
ATOM 1614 N N . PRO A 1 198 ? -22.005 -0.566 8.535 1.00 78.56 198 PRO A N 1
ATOM 1615 C CA . PRO A 1 198 ? -23.293 -0.577 7.845 1.00 78.56 198 PRO A CA 1
ATOM 1616 C C . PRO A 1 198 ? -23.881 0.840 7.827 1.00 78.56 198 PRO A C 1
ATOM 1618 O O . PRO A 1 198 ? -23.707 1.596 8.789 1.00 78.56 198 PRO A O 1
ATOM 1621 N N . ALA A 1 199 ? -24.540 1.202 6.724 1.00 79.69 199 ALA A N 1
ATOM 1622 C CA . ALA A 1 199 ? -25.170 2.508 6.580 1.00 79.69 199 ALA A CA 1
ATOM 1623 C C . ALA A 1 199 ? -26.131 2.755 7.754 1.00 79.69 199 ALA A C 1
ATOM 1625 O O . ALA A 1 199 ? -26.815 1.846 8.223 1.00 79.69 199 ALA A O 1
ATOM 1626 N N . THR A 1 200 ? -26.151 3.988 8.254 1.00 68.44 200 THR A N 1
ATOM 1627 C CA . THR A 1 200 ? -26.817 4.381 9.506 1.00 68.44 200 THR A CA 1
ATOM 1628 C C . THR A 1 200 ? -28.319 4.069 9.530 1.00 68.44 200 THR A C 1
ATOM 1630 O O . THR A 1 200 ? -28.888 3.913 10.610 1.00 68.44 200 THR A O 1
ATOM 1633 N N . ASP A 1 201 ? -28.943 3.902 8.364 1.00 64.56 201 ASP A N 1
ATOM 1634 C CA . ASP A 1 201 ? -30.349 3.511 8.224 1.00 64.56 201 ASP A CA 1
ATOM 1635 C C . ASP A 1 201 ? -30.635 2.140 8.868 1.00 64.56 201 ASP A C 1
ATOM 1637 O O . ASP A 1 201 ? -31.652 1.972 9.539 1.00 64.56 201 ASP A O 1
ATOM 1641 N N . ASP A 1 202 ? -29.690 1.197 8.798 1.00 59.62 202 ASP A N 1
ATOM 1642 C CA . ASP A 1 202 ? -29.814 -0.107 9.462 1.00 59.62 202 ASP A CA 1
ATOM 1643 C C . ASP A 1 202 ? -29.673 0.010 10.990 1.00 59.62 202 ASP A C 1
ATOM 1645 O O . ASP A 1 202 ? -30.269 -0.760 11.746 1.00 59.62 202 ASP A O 1
ATOM 1649 N N . ALA A 1 203 ? -28.900 0.990 11.471 1.00 59.50 203 ALA A N 1
ATOM 1650 C CA . ALA A 1 203 ? -28.703 1.226 12.901 1.00 59.50 203 ALA A CA 1
ATOM 1651 C C . ALA A 1 203 ? -29.929 1.886 13.556 1.00 59.50 203 ALA A C 1
ATOM 1653 O O . ALA A 1 203 ? -30.232 1.599 14.716 1.00 59.50 203 ALA A O 1
ATOM 1654 N N . LEU A 1 204 ? -30.649 2.738 12.818 1.00 62.06 204 LEU A N 1
ATOM 1655 C CA . LEU A 1 204 ? -31.933 3.293 13.254 1.00 62.06 204 LEU A CA 1
ATOM 1656 C C . LEU A 1 204 ? -33.000 2.194 13.342 1.00 62.06 204 LEU A C 1
ATOM 1658 O O . LEU A 1 204 ? -33.672 2.086 14.366 1.00 62.06 204 LEU A O 1
ATOM 1662 N N . LEU A 1 205 ? -33.071 1.313 12.340 1.00 64.38 205 LEU A N 1
ATOM 1663 C CA . LEU A 1 205 ? -33.996 0.175 12.339 1.00 64.38 205 LEU A CA 1
ATOM 1664 C C . LEU A 1 205 ? -33.681 -0.854 13.439 1.00 64.38 205 LEU A C 1
ATOM 1666 O O . LEU A 1 205 ? -34.596 -1.436 14.019 1.00 64.38 205 LEU A O 1
ATOM 1670 N N . ALA A 1 206 ? -32.404 -1.060 13.776 1.00 61.22 206 ALA A N 1
ATOM 1671 C CA . ALA A 1 206 ? -32.007 -1.950 14.869 1.00 61.22 206 ALA A CA 1
ATOM 1672 C C . ALA A 1 206 ? -32.358 -1.397 16.265 1.00 61.22 206 ALA A C 1
ATOM 1674 O O . ALA A 1 206 ? -32.616 -2.179 17.179 1.00 61.22 206 ALA A O 1
ATOM 1675 N N . ASN A 1 207 ? -32.388 -0.070 16.441 1.00 59.84 207 ASN A N 1
ATOM 1676 C CA . ASN A 1 207 ? -32.780 0.560 17.708 1.00 59.84 207 ASN A CA 1
ATOM 1677 C C . ASN A 1 207 ? -34.303 0.610 17.909 1.00 59.84 207 ASN A C 1
ATOM 1679 O O . ASN A 1 207 ? -34.752 0.601 19.051 1.00 59.84 207 ASN A O 1
ATOM 1683 N N . GLU A 1 208 ? -35.105 0.618 16.840 1.00 69.44 208 GLU A N 1
ATOM 1684 C CA . GLU A 1 208 ? -36.574 0.553 16.947 1.00 69.44 208 GLU A CA 1
ATOM 1685 C C . GLU A 1 208 ? -37.105 -0.846 17.319 1.00 69.44 208 GLU A C 1
ATOM 1687 O O . GLU A 1 208 ? -38.264 -0.980 17.705 1.00 69.44 208 GLU A O 1
ATOM 1692 N N . GLN A 1 209 ? -36.277 -1.895 17.241 1.00 57.41 209 GLN A N 1
ATOM 1693 C CA . GLN A 1 209 ? -36.685 -3.284 17.504 1.00 57.41 209 GLN A CA 1
ATOM 1694 C C . GLN A 1 209 ? -36.344 -3.807 18.910 1.00 57.41 209 GLN A C 1
ATOM 1696 O O . GLN A 1 209 ? -36.492 -5.004 19.159 1.00 57.41 209 GLN A O 1
ATOM 1701 N N . VAL A 1 210 ? -35.912 -2.950 19.841 1.00 56.66 210 VAL A N 1
ATOM 1702 C CA . VAL A 1 210 ? -35.732 -3.331 21.252 1.00 56.66 210 VAL A CA 1
ATOM 1703 C C . VAL A 1 210 ? -36.984 -2.908 22.045 1.00 56.66 210 VAL A C 1
ATOM 1705 O O . VAL A 1 210 ? -37.127 -1.714 22.310 1.00 56.66 210 VAL A O 1
ATOM 1708 N N . PRO A 1 211 ? -37.909 -3.838 22.366 1.00 58.50 211 PRO A N 1
ATOM 1709 C CA . PRO A 1 211 ? -39.112 -3.557 23.157 1.00 58.50 211 PRO A CA 1
ATOM 1710 C C . PRO A 1 211 ? -38.823 -3.263 24.635 1.00 58.50 211 PRO A C 1
ATOM 1712 O O . PRO A 1 211 ? -37.807 -3.772 25.167 1.00 58.50 211 PRO A O 1
#

Foldseek 3Di:
DDDPPPPDPPDPPPPCPDCPDPVLVVLVVCCVVCVLPLLVVLLVLCCVQPNPCVCCVVLLWPNFQPDPPVVVVRRGPSSVLVVVSVVLSVVLVVVLVVCVVVCQQAPNLLLSLLSSLLSLVLSLVVLVSVCVPDDPDPSPSSVVSNVSSVVSVVSSVSVLVVCDVRPYDPRNNVVSNVVSCCVSVVVSVVSVVSTGRPDCVVVVVVVVPDD